Protein AF-A0A2S4Q260-F1 (afdb_monomer)

pLDDT: mean 88.61, std 17.94, range [44.12, 98.94]

Secondary structure (DSSP, 8-state):
-EESSS-SHHHHHTS-HHHHHHHHHHHHHHHHHHT-SEEEEE--S-B-HHHHHHHHHHHHHHH-TTSEEEE--BGGGGT---GGG-SSBS-HHHHHHHHGGG--EEEEE--TTS---SSSHHHHHHHHTT--GGGEEEEEESSTTS-S----HHHHHHHHHHHHHH-TT--EEEEE-STT-TTTTTTSTTHHHHHHHHHHH------HHHHHHHHHHHHHHHHHHHHHT-SSPPPPPPPPP--------

Radius of gyration: 23.93 Å; Cα contacts (8 Å, |Δi|>4): 341; chains: 1; bounding box: 74×44×76 Å

InterPro domains:
  IPR001223 Glycoside hydrolase family 18, catalytic domain [PS51910] (1-203)
  IPR001579 Glycosyl hydrolase family 18, active site [PS01095] (36-44)
  IPR017853 Glycoside hydrolase superfamily [SSF51445] (1-193)

Solvent-accessible surface area (backbone atoms only — not comparable to full-atom values): 13854 Å² total; per-residue (Å²): 114,46,63,32,86,64,68,62,53,53,63,44,51,48,51,57,73,70,52,19,50,68,59,46,49,60,53,52,50,49,42,61,76,67,65,55,67,52,45,35,47,26,54,51,40,64,33,49,58,70,31,57,50,50,51,53,53,50,49,36,73,74,64,34,87,80,40,39,30,32,34,44,48,42,36,32,33,58,64,44,98,45,71,91,43,39,53,29,65,41,60,52,65,62,45,42,77,75,44,38,93,66,42,64,36,29,47,26,28,26,25,67,82,32,38,56,56,84,48,57,63,57,61,52,45,30,46,72,68,66,52,61,50,52,30,45,19,48,20,36,42,34,31,65,89,70,39,52,63,50,71,56,70,71,52,42,42,54,35,50,46,56,42,42,73,76,41,77,60,45,44,50,76,44,62,46,48,62,71,50,7,4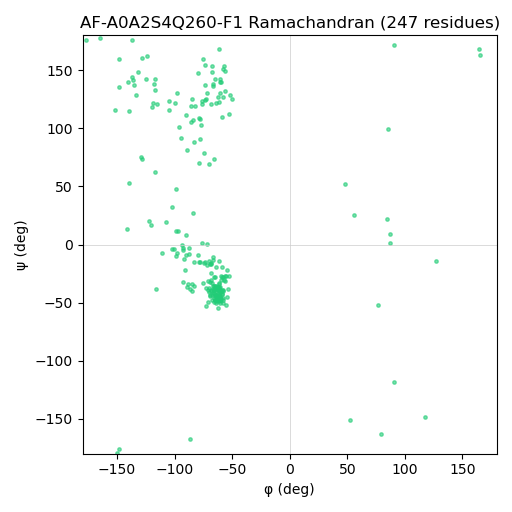1,87,35,26,72,84,38,22,67,47,32,58,54,49,52,48,49,56,71,66,50,80,69,83,66,55,64,68,57,51,55,50,49,55,53,49,53,54,49,51,55,51,49,55,56,57,67,67,58,82,69,72,77,82,79,78,76,88,80,82,82,83,73,96,74,87,84,136

Mean predicted aligned error: 9.76 Å

Nearest PDB structures (foldseek):
  4ac1-assembly1_X  TM=9.630E-01  e=2.068E-24  Trichoderma reesei
  2y8v-assembly2_D  TM=9.149E-01  e=1.384E-22  Aspergillus fumigatus Af293
  5kz6-assembly2_B  TM=7.561E-01  e=7.689E-07  Bacillus anthracis
  3ebv-assembly1_A  TM=7.560E-01  e=2.778E-06  Streptomyces coelicolor
  3x44-assembly1_A  TM=3.181E-01  e=3.378E+00  Streptomyces lavendulae

Structure (mmCIF, N/CA/C/O backbone):
data_AF-A0A2S4Q260-F1
#
_entry.id   AF-A0A2S4Q260-F1
#
loop_
_atom_site.group_PDB
_atom_site.id
_atom_site.type_symbol
_atom_site.label_atom_id
_atom_site.label_alt_id
_atom_site.label_comp_id
_atom_site.label_asym_id
_atom_site.label_entity_id
_atom_site.label_seq_id
_atom_site.pdbx_PDB_ins_code
_atom_site.Cartn_x
_atom_site.Cartn_y
_atom_site.Cartn_z
_atom_site.occupancy
_atom_site.B_iso_or_equiv
_atom_site.auth_seq_id
_atom_site.auth_comp_id
_atom_site.auth_asym_id
_atom_site.auth_atom_id
_atom_site.pdbx_PDB_model_num
ATOM 1 N N . MET A 1 1 ? -6.807 5.334 -2.098 1.00 97.62 1 MET A N 1
ATOM 2 C CA . MET A 1 1 ? -5.697 5.548 -1.156 1.00 97.62 1 MET A CA 1
ATOM 3 C C . MET A 1 1 ? -6.053 6.716 -0.256 1.00 97.62 1 MET A C 1
ATOM 5 O O . MET A 1 1 ? -6.545 7.721 -0.762 1.00 97.62 1 MET A O 1
ATOM 9 N N . LEU A 1 2 ? -5.872 6.550 1.049 1.00 98.69 2 LEU A N 1
ATOM 10 C CA . LEU A 1 2 ? -6.072 7.552 2.090 1.00 98.69 2 LEU A CA 1
ATOM 11 C C . LEU A 1 2 ? -4.722 7.811 2.769 1.00 98.69 2 LEU A C 1
ATOM 13 O O . LEU A 1 2 ? -4.057 6.851 3.145 1.00 98.69 2 LEU A O 1
ATOM 17 N N . GLY A 1 3 ? -4.358 9.081 2.954 1.00 98.50 3 GLY A N 1
ATOM 18 C CA . GLY A 1 3 ? -3.103 9.471 3.599 1.00 98.50 3 GLY A CA 1
ATOM 19 C C . GLY A 1 3 ? -1.938 9.641 2.623 1.00 98.50 3 GLY A C 1
ATOM 20 O O . GLY A 1 3 ? -1.997 10.516 1.756 1.00 98.50 3 GLY A O 1
ATOM 21 N N . GLY A 1 4 ? -0.897 8.826 2.795 1.00 98.00 4 GLY A N 1
ATOM 22 C CA . GLY A 1 4 ? 0.398 8.924 2.122 1.00 98.00 4 GLY A CA 1
ATOM 23 C C . GLY A 1 4 ? 1.316 9.990 2.718 1.00 98.00 4 GLY A C 1
ATOM 24 O O . GLY A 1 4 ? 1.083 10.495 3.818 1.00 98.00 4 GLY A O 1
ATOM 25 N N . ALA A 1 5 ? 2.346 10.372 1.961 1.00 96.69 5 ALA A N 1
ATOM 26 C CA . ALA A 1 5 ? 3.416 11.273 2.408 1.00 96.69 5 ALA A CA 1
ATOM 27 C C . ALA A 1 5 ? 2.942 12.617 3.003 1.00 96.69 5 ALA A C 1
ATOM 29 O O . ALA A 1 5 ? 3.636 13.232 3.820 1.00 96.69 5 ALA A O 1
ATOM 30 N N . ALA A 1 6 ? 1.764 13.102 2.595 1.00 98.19 6 ALA A N 1
ATOM 31 C CA . ALA A 1 6 ? 1.137 14.285 3.174 1.00 98.19 6 ALA A CA 1
ATOM 32 C C . ALA A 1 6 ? 0.474 13.942 4.521 1.00 98.19 6 ALA A C 1
ATOM 34 O O . ALA A 1 6 ? -0.705 13.591 4.593 1.00 98.19 6 ALA A O 1
ATOM 35 N N . LYS A 1 7 ? 1.256 14.091 5.594 1.00 98.12 7 LYS A N 1
ATOM 36 C CA . LYS A 1 7 ? 0.845 13.815 6.977 1.00 98.12 7 LYS A CA 1
ATOM 37 C C . LYS A 1 7 ? -0.383 14.616 7.422 1.00 98.12 7 LYS A C 1
ATOM 39 O O . LYS A 1 7 ? -0.616 15.744 6.981 1.00 98.12 7 LYS A O 1
ATOM 44 N N . GLY A 1 8 ? -1.115 14.055 8.378 1.00 98.12 8 GLY A N 1
ATOM 45 C CA . GLY A 1 8 ? -2.202 14.687 9.115 1.00 98.12 8 GLY A CA 1
ATOM 46 C C . GLY A 1 8 ? -3.502 13.891 9.101 1.00 98.12 8 GLY A C 1
ATOM 47 O O . GLY A 1 8 ? -4.383 14.187 9.900 1.00 98.12 8 GLY A O 1
ATOM 48 N N . THR A 1 9 ? -3.655 12.895 8.230 1.00 98.50 9 THR A N 1
ATOM 49 C CA . THR A 1 9 ? -4.904 12.126 8.128 1.00 98.50 9 THR A CA 1
ATOM 50 C C . THR A 1 9 ? -5.071 11.185 9.316 1.00 98.50 9 THR A C 1
ATOM 52 O O . THR A 1 9 ? -6.087 11.224 10.014 1.00 98.50 9 THR A O 1
ATOM 55 N N . PHE A 1 10 ? -4.061 10.367 9.591 1.00 98.69 10 PHE A N 1
ATOM 56 C CA . PHE A 1 10 ? -4.116 9.357 10.641 1.00 98.69 10 PHE A CA 1
ATOM 57 C C . PHE A 1 10 ? -3.976 9.983 12.021 1.00 98.69 10 PHE A C 1
ATOM 59 O O . PHE A 1 10 ? -4.697 9.588 12.929 1.00 98.69 10 PHE A O 1
ATOM 66 N N . ALA A 1 11 ? -3.203 11.065 12.151 1.00 98.31 11 ALA A N 1
ATOM 67 C CA . ALA A 1 11 ? -3.139 11.849 13.385 1.00 98.31 11 ALA A CA 1
ATOM 68 C C . ALA A 1 11 ? -4.508 12.421 13.820 1.00 98.31 11 ALA A C 1
ATOM 70 O O . ALA A 1 11 ? -4.743 12.656 15.006 1.00 98.31 11 ALA A O 1
ATOM 71 N N . ARG A 1 12 ? -5.426 12.672 12.874 1.00 98.50 12 ARG A N 1
ATOM 72 C CA . ARG A 1 12 ? -6.807 13.096 13.171 1.00 98.50 12 ARG A CA 1
ATOM 73 C C . ARG A 1 12 ? -7.724 11.918 13.488 1.00 98.50 12 ARG A C 1
ATOM 75 O O . ARG A 1 12 ? -8.582 12.044 14.357 1.00 98.50 12 ARG A O 1
ATOM 82 N N . LEU A 1 13 ? -7.522 10.782 12.824 1.00 98.62 13 LEU A N 1
ATOM 83 C CA . LEU A 1 13 ? -8.287 9.550 13.044 1.00 98.62 13 LEU A CA 1
ATOM 84 C C . LEU A 1 13 ? -7.826 8.754 14.283 1.00 98.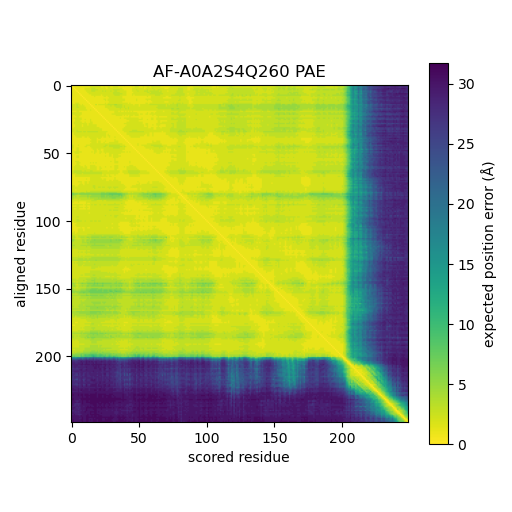62 13 LEU A C 1
ATOM 86 O O . LEU A 1 13 ? -8.505 7.819 14.703 1.00 98.62 13 LEU A O 1
ATOM 90 N N . ASP A 1 14 ? -6.711 9.125 14.907 1.00 98.56 14 ASP A N 1
ATOM 91 C CA . ASP A 1 14 ? -6.168 8.470 16.106 1.00 98.56 14 ASP A CA 1
ATOM 92 C C . ASP A 1 14 ? -6.539 9.179 17.426 1.00 98.56 14 ASP A C 1
ATOM 94 O O . ASP A 1 14 ? -5.998 8.888 18.487 1.00 98.56 14 ASP A O 1
ATOM 98 N N . GLN A 1 15 ? -7.473 10.133 17.379 1.00 97.81 15 GLN A N 1
ATOM 99 C CA . GLN A 1 15 ? -7.892 10.923 18.546 1.00 97.81 15 GLN A CA 1
ATOM 100 C C . GLN A 1 15 ? -9.013 10.233 19.352 1.00 97.81 15 GLN A C 1
ATOM 102 O O . GLN A 1 15 ? -9.310 9.048 19.166 1.00 97.81 15 GLN A O 1
ATOM 107 N N . ASP A 1 16 ? -9.644 10.964 20.274 1.00 98.12 16 ASP A N 1
ATOM 108 C CA . ASP A 1 16 ? -10.827 10.499 21.005 1.00 98.12 16 ASP A CA 1
ATOM 109 C C . ASP A 1 16 ? -12.017 10.196 20.069 1.00 98.12 16 ASP A C 1
ATOM 111 O O . ASP A 1 16 ? -12.000 10.540 18.889 1.00 98.12 16 ASP A O 1
ATOM 115 N N . GLU A 1 17 ? -13.057 9.544 20.594 1.00 97.81 17 GLU A N 1
ATOM 116 C CA . GLU A 1 17 ? -14.250 9.133 19.834 1.00 97.81 17 GLU A CA 1
ATOM 117 C C . GLU A 1 17 ? -14.924 10.297 19.086 1.00 97.81 17 GLU A C 1
ATOM 119 O O . GLU A 1 17 ? -15.271 10.168 17.914 1.00 97.81 17 GLU A O 1
ATOM 124 N N . ALA A 1 18 ? -15.096 11.450 19.742 1.00 98.25 18 ALA A N 1
ATOM 125 C CA . ALA A 1 18 ? -15.813 12.577 19.154 1.00 98.25 18 ALA A CA 1
ATOM 126 C C . ALA A 1 18 ? -15.001 13.201 18.014 1.00 98.25 18 ALA A C 1
ATOM 128 O O . ALA A 1 18 ? -15.546 13.521 16.955 1.00 98.25 18 ALA A O 1
ATOM 129 N N . SER A 1 19 ? -13.688 13.328 18.215 1.00 98.19 19 SER A N 1
ATOM 130 C CA . SER A 1 19 ? -12.756 13.764 17.179 1.00 98.19 19 SER A CA 1
ATOM 131 C C . SER A 1 19 ? -12.694 12.759 16.026 1.00 98.19 19 SER A C 1
ATOM 133 O O . SER A 1 19 ? -12.779 13.160 14.869 1.00 98.19 19 SER A O 1
ATOM 135 N N . PHE A 1 20 ? -12.620 11.457 16.316 1.00 98.75 20 PHE A N 1
ATOM 136 C CA . PHE A 1 20 ? -12.641 10.406 15.301 1.00 98.75 20 PHE A CA 1
ATOM 137 C C . PHE A 1 20 ? -13.882 10.515 14.412 1.00 98.75 20 PHE A C 1
ATOM 139 O O . PHE A 1 20 ? -13.735 10.604 13.198 1.00 98.75 20 PHE A O 1
ATOM 146 N N . GLU A 1 21 ? -15.082 10.591 14.991 1.00 98.56 21 GLU A N 1
ATOM 147 C CA . GLU A 1 21 ? -16.331 10.697 14.227 1.00 98.56 21 GLU A CA 1
ATOM 148 C C . GLU A 1 21 ? -16.400 11.976 13.382 1.00 98.56 21 GLU A C 1
ATOM 150 O O . GLU A 1 21 ? -16.858 11.938 12.237 1.00 98.56 21 GLU A O 1
ATOM 155 N N . LEU A 1 22 ? -15.875 13.098 13.892 1.00 98.56 22 LEU A N 1
ATOM 156 C CA . LEU A 1 22 ? -15.814 14.361 13.153 1.00 98.56 22 LEU A CA 1
ATOM 157 C C . LEU A 1 22 ? -15.035 14.233 11.833 1.00 98.56 22 LEU A C 1
ATOM 159 O O . LEU A 1 22 ? -15.439 14.822 10.830 1.00 98.56 22 LEU A O 1
ATOM 163 N N . TYR A 1 23 ? -13.934 13.474 11.821 1.00 98.69 23 TYR A N 1
ATOM 164 C CA . TYR A 1 23 ? -13.104 13.274 10.625 1.00 98.69 23 TYR A CA 1
ATOM 165 C C . TYR A 1 23 ? -13.491 12.032 9.816 1.00 98.69 23 TYR A C 1
ATOM 167 O O . TYR A 1 23 ? -13.375 12.034 8.590 1.00 98.69 23 TYR A O 1
ATOM 175 N N . TYR A 1 24 ? -13.972 10.979 10.475 1.00 98.88 24 TYR A N 1
ATOM 176 C CA . TYR A 1 24 ? -14.376 9.736 9.831 1.00 98.88 24 TYR A CA 1
ATOM 177 C C . TYR A 1 24 ? -15.669 9.906 9.035 1.00 98.88 24 TYR A C 1
ATOM 179 O O . TYR A 1 24 ? -15.779 9.375 7.931 1.00 98.88 24 TYR A O 1
ATOM 187 N N . LYS A 1 25 ? -16.642 10.672 9.540 1.00 98.62 25 LYS A N 1
ATOM 188 C CA . LYS A 1 25 ? -17.946 10.797 8.884 1.00 98.62 25 LYS A CA 1
ATOM 189 C C . LYS A 1 25 ? -17.859 11.382 7.462 1.00 98.62 25 LYS A C 1
ATOM 191 O O . LYS A 1 25 ? -18.412 10.761 6.554 1.00 98.62 25 LYS A O 1
ATOM 196 N N . PRO A 1 26 ? -17.119 12.479 7.203 1.00 98.62 26 PRO A N 1
ATOM 197 C CA . PRO A 1 26 ? -16.918 12.967 5.838 1.00 98.62 26 PRO A CA 1
ATOM 198 C C . PRO A 1 26 ? -16.198 11.964 4.926 1.00 98.62 26 PRO A C 1
ATOM 200 O O . PRO A 1 26 ? -16.535 11.856 3.748 1.00 98.62 26 PRO A O 1
ATOM 203 N N . LEU A 1 27 ? -15.230 11.205 5.459 1.00 98.62 27 LEU A N 1
ATOM 204 C CA . LEU A 1 27 ? -14.565 10.130 4.715 1.00 98.62 27 LEU A CA 1
ATOM 205 C C . LEU A 1 27 ? -15.568 9.036 4.331 1.00 98.62 27 LEU A C 1
ATOM 207 O O . LEU A 1 27 ? -15.612 8.616 3.178 1.00 98.62 27 LEU A O 1
ATOM 211 N N . GLN A 1 28 ? -16.390 8.596 5.283 1.00 98.62 28 GLN A N 1
ATOM 212 C CA . GLN A 1 28 ? -17.429 7.597 5.062 1.00 98.62 28 GLN A CA 1
ATOM 213 C C . GLN A 1 28 ? -18.407 8.054 3.972 1.00 98.62 28 GLN A C 1
ATOM 215 O O . GLN A 1 28 ? -18.711 7.290 3.055 1.00 98.62 28 GLN A O 1
ATOM 220 N N . ASP A 1 29 ? -18.884 9.295 4.056 1.00 98.69 29 ASP A N 1
ATOM 221 C CA . ASP A 1 29 ? -19.818 9.855 3.083 1.00 98.69 29 ASP A CA 1
ATOM 222 C C . ASP A 1 29 ? -19.175 9.942 1.691 1.00 98.69 29 ASP A C 1
ATOM 224 O O . ASP A 1 29 ? -19.811 9.568 0.709 1.00 98.69 29 ASP A O 1
ATOM 228 N N . PHE A 1 30 ? -17.893 10.313 1.599 1.00 98.62 30 PHE A N 1
ATOM 229 C CA . PHE A 1 30 ? -17.150 10.312 0.337 1.00 98.62 30 PHE A CA 1
ATOM 230 C C . PHE A 1 30 ? -17.026 8.909 -0.276 1.00 98.62 30 PHE A C 1
ATOM 232 O O . PHE A 1 30 ? -17.280 8.736 -1.469 1.00 98.62 30 PHE A O 1
ATOM 239 N N . VAL A 1 31 ? -16.673 7.898 0.525 1.00 98.62 31 VAL A N 1
ATOM 240 C CA . VAL A 1 31 ? -16.581 6.498 0.068 1.00 98.62 31 VAL A CA 1
ATOM 241 C C . VAL A 1 31 ? -17.930 6.020 -0.475 1.00 98.62 31 VAL A C 1
ATOM 243 O O . VAL A 1 31 ? -17.971 5.407 -1.542 1.00 98.62 31 VAL A O 1
ATOM 246 N N . LYS A 1 32 ? -19.034 6.349 0.213 1.00 98.25 32 LYS A N 1
ATOM 247 C CA . LYS A 1 32 ? -20.401 6.027 -0.230 1.00 98.25 32 LYS A CA 1
ATOM 248 C C . LYS A 1 32 ? -20.775 6.764 -1.510 1.00 98.25 32 LYS A C 1
ATOM 250 O O . LYS A 1 32 ? -21.253 6.143 -2.451 1.00 98.25 32 LYS A O 1
ATOM 255 N N . GLU A 1 33 ? -20.549 8.074 -1.556 1.00 98.56 33 GLU A N 1
ATOM 256 C CA . GLU A 1 33 ? -20.909 8.920 -2.697 1.00 98.56 33 GLU A CA 1
ATOM 257 C C . GLU A 1 33 ? -20.173 8.491 -3.970 1.00 98.56 33 GLU A C 1
ATOM 259 O O . GLU A 1 33 ? -20.756 8.474 -5.054 1.00 98.56 33 GLU A O 1
ATOM 264 N N . LYS A 1 34 ? -18.890 8.131 -3.850 1.00 98.50 34 LYS A N 1
ATOM 265 C CA . LYS A 1 34 ? -18.073 7.679 -4.982 1.00 98.50 34 LYS A CA 1
ATOM 266 C C . LYS A 1 34 ? -18.176 6.184 -5.257 1.00 98.50 34 LYS A C 1
ATOM 268 O O . LYS A 1 34 ? -17.597 5.743 -6.245 1.00 98.50 34 LYS A O 1
ATOM 273 N N . ASN A 1 35 ? -18.918 5.442 -4.432 1.00 97.69 35 ASN A N 1
ATOM 274 C CA . ASN A 1 35 ? -19.092 3.997 -4.536 1.00 97.69 35 ASN A CA 1
ATOM 275 C C . ASN A 1 35 ? -17.746 3.274 -4.716 1.00 97.69 35 ASN A C 1
ATOM 277 O O . ASN A 1 35 ? -17.547 2.541 -5.683 1.00 97.69 35 ASN A O 1
ATOM 281 N N . LEU A 1 36 ? -16.792 3.565 -3.827 1.00 98.62 36 LEU A N 1
ATOM 282 C CA . LEU A 1 36 ? -15.484 2.916 -3.868 1.00 98.62 36 LE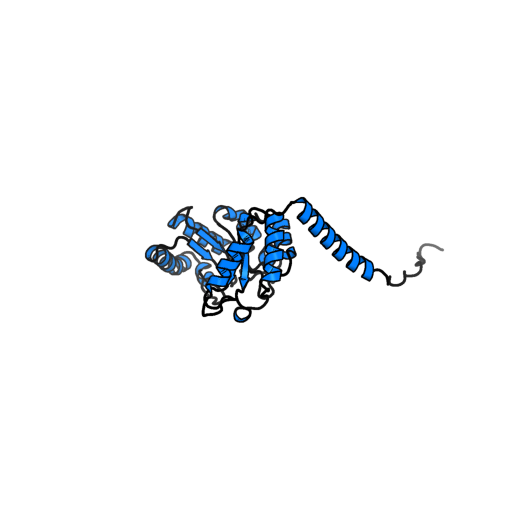U A CA 1
ATOM 283 C C . LEU A 1 36 ? -15.611 1.474 -3.370 1.00 98.62 36 LEU A C 1
ATOM 285 O O . LEU A 1 36 ? -16.241 1.236 -2.343 1.00 98.62 36 LEU A O 1
ATOM 289 N N . ASP A 1 37 ? -14.951 0.537 -4.049 1.00 98.69 37 ASP A N 1
ATOM 290 C CA . ASP A 1 37 ? -14.929 -0.879 -3.646 1.00 98.69 37 ASP A CA 1
ATOM 291 C C . ASP A 1 37 ? -14.050 -1.132 -2.409 1.00 98.69 37 ASP A C 1
ATOM 293 O O . ASP A 1 37 ? -14.110 -2.192 -1.786 1.00 98.69 37 ASP A O 1
ATOM 297 N N . GLY A 1 38 ? -13.200 -0.163 -2.062 1.00 98.75 38 GLY A N 1
ATOM 298 C CA . GLY A 1 38 ? -12.250 -0.286 -0.973 1.00 98.75 38 GLY A CA 1
ATOM 299 C C . GLY A 1 38 ? -11.428 0.964 -0.700 1.00 98.75 38 GLY A C 1
ATOM 300 O O . GLY A 1 38 ? -11.487 1.961 -1.426 1.00 98.75 38 GLY A O 1
ATOM 301 N N . LEU A 1 39 ? -10.612 0.881 0.346 1.00 98.81 39 LEU A N 1
ATOM 302 C CA . LEU A 1 39 ? -9.629 1.884 0.722 1.00 98.81 39 LEU A CA 1
ATOM 303 C C . LEU A 1 39 ? -8.280 1.241 1.034 1.00 98.81 39 LEU A C 1
ATOM 305 O O . LEU A 1 39 ? -8.165 0.354 1.875 1.00 98.81 39 LEU A O 1
ATOM 309 N N . ASP A 1 40 ? -7.255 1.781 0.387 1.00 98.94 40 ASP A N 1
ATOM 310 C CA . ASP A 1 40 ? -5.865 1.589 0.778 1.00 98.94 40 ASP A CA 1
ATOM 311 C C . ASP A 1 40 ? -5.488 2.626 1.839 1.00 98.94 40 ASP A C 1
ATOM 313 O O . ASP A 1 40 ? -5.619 3.830 1.586 1.00 98.94 40 ASP A O 1
ATOM 317 N N . LEU A 1 41 ? -5.096 2.161 3.023 1.00 98.88 41 LEU A N 1
ATOM 318 C CA . LEU A 1 41 ? -4.682 2.973 4.163 1.00 98.88 41 LEU A CA 1
ATOM 319 C C . LEU A 1 41 ? -3.153 3.103 4.133 1.00 98.88 41 LEU A C 1
ATOM 321 O O . LEU A 1 41 ? -2.429 2.257 4.661 1.00 98.88 41 LEU A O 1
ATOM 325 N N . ASP A 1 42 ? -2.672 4.156 3.478 1.00 98.88 42 ASP A N 1
ATOM 326 C CA . ASP A 1 42 ? -1.249 4.422 3.274 1.00 98.88 42 ASP A CA 1
ATOM 327 C C . ASP A 1 42 ? -0.692 5.259 4.437 1.00 98.88 42 ASP A C 1
ATOM 329 O O . ASP A 1 42 ? -0.656 6.491 4.394 1.00 98.88 42 ASP A O 1
ATOM 333 N N . VAL A 1 43 ? -0.380 4.582 5.546 1.00 98.81 43 VAL A N 1
ATOM 334 C CA . VAL A 1 43 ? -0.017 5.210 6.825 1.00 98.81 43 VAL A CA 1
ATOM 335 C C . VAL A 1 43 ? 1.465 5.606 6.852 1.00 98.81 43 VAL A C 1
ATOM 337 O O . VAL A 1 43 ? 2.307 4.852 7.339 1.00 98.81 43 VAL A O 1
ATOM 340 N N . GLU A 1 44 ? 1.787 6.817 6.393 1.00 98.50 44 GLU A N 1
ATOM 341 C CA . GLU A 1 44 ? 3.154 7.382 6.410 1.00 98.50 44 GLU A CA 1
ATOM 342 C C . GLU A 1 44 ? 3.391 8.413 7.539 1.00 98.50 44 GLU A C 1
ATOM 344 O O . GLU A 1 44 ? 4.156 9.379 7.425 1.00 98.50 44 GLU A O 1
ATOM 349 N N . GLU A 1 45 ? 2.713 8.213 8.666 1.00 98.12 45 GLU A N 1
ATOM 350 C CA . GLU A 1 45 ? 2.884 8.953 9.916 1.00 98.12 45 GLU A CA 1
ATOM 351 C C . GLU A 1 45 ? 2.591 8.048 11.118 1.00 98.12 45 GLU A C 1
ATOM 353 O O . GLU A 1 45 ? 1.909 7.037 10.976 1.00 98.12 45 GLU A O 1
ATOM 358 N N . GLU A 1 46 ? 3.080 8.408 12.308 1.00 97.62 46 GLU A N 1
ATOM 359 C CA . GLU A 1 46 ? 2.812 7.608 13.505 1.00 97.62 46 GLU A CA 1
ATOM 360 C C . GLU A 1 46 ? 1.309 7.557 13.816 1.00 97.62 46 GLU A C 1
ATOM 362 O O . GLU A 1 46 ? 0.647 8.589 13.952 1.00 97.62 46 GLU A O 1
ATOM 367 N N . MET A 1 47 ? 0.790 6.338 13.958 1.00 98.38 47 MET A N 1
ATOM 368 C CA . MET A 1 47 ? -0.577 6.039 14.367 1.00 98.38 47 MET A CA 1
ATOM 369 C C . MET A 1 47 ? -0.558 4.907 15.398 1.00 98.38 47 MET A C 1
ATOM 371 O O . MET A 1 47 ? 0.213 3.951 15.285 1.00 98.38 47 MET A O 1
ATOM 375 N N . SER A 1 48 ? -1.421 4.980 16.409 1.00 98.56 48 SER A N 1
ATOM 376 C CA . SER A 1 48 ? -1.558 3.912 17.393 1.00 98.56 48 SER A CA 1
ATOM 377 C C . SER A 1 48 ? -2.144 2.638 16.773 1.00 98.56 48 SER A C 1
ATOM 379 O O . SER A 1 48 ? -3.003 2.683 15.885 1.00 98.56 48 SER A O 1
ATOM 381 N N . LEU A 1 49 ? -1.744 1.475 17.303 1.00 98.69 49 LEU A N 1
ATOM 382 C CA . LEU A 1 49 ? -2.325 0.188 16.900 1.00 98.69 49 LEU A CA 1
ATOM 383 C C . LEU A 1 49 ? -3.844 0.158 17.152 1.00 98.69 49 LEU A C 1
ATOM 385 O O . LEU A 1 49 ? -4.611 -0.344 16.334 1.00 98.69 49 LEU A O 1
ATOM 389 N N . SER A 1 50 ? -4.298 0.739 18.265 1.00 98.56 50 SER A N 1
ATOM 390 C CA . SER A 1 50 ? -5.726 0.868 18.573 1.00 98.56 50 SER A CA 1
ATOM 391 C C . SER A 1 50 ? -6.479 1.726 17.558 1.00 98.56 50 SER A C 1
ATOM 393 O O . SER A 1 50 ? -7.608 1.392 17.204 1.00 98.56 50 SER A O 1
ATOM 395 N N . GLY A 1 51 ? -5.865 2.803 17.067 1.00 98.75 51 GLY A N 1
ATOM 396 C CA . GLY A 1 51 ? -6.468 3.705 16.095 1.00 98.75 51 GLY A CA 1
ATOM 397 C C . GLY A 1 51 ? -6.668 3.041 14.745 1.00 98.75 51 GLY A C 1
ATOM 398 O O . GLY A 1 51 ? -7.768 3.103 14.191 1.00 98.75 51 GLY A O 1
ATOM 399 N N . ILE A 1 52 ? -5.637 2.361 14.228 1.00 98.88 52 ILE A N 1
ATOM 400 C CA . ILE A 1 52 ? -5.751 1.655 12.946 1.00 98.88 52 ILE A CA 1
ATOM 401 C C . ILE A 1 52 ? -6.753 0.498 13.041 1.00 98.88 52 ILE A C 1
ATOM 403 O O . ILE A 1 52 ? -7.574 0.326 12.142 1.00 98.88 52 ILE A O 1
ATOM 407 N N . ILE A 1 53 ? -6.779 -0.230 14.165 1.00 98.88 53 ILE A N 1
ATOM 408 C CA . ILE A 1 53 ? -7.782 -1.274 14.416 1.00 98.88 53 ILE A CA 1
ATOM 409 C C . ILE A 1 53 ? -9.192 -0.678 14.435 1.00 98.88 53 ILE A C 1
ATOM 411 O O . ILE A 1 53 ? -10.078 -1.217 13.771 1.00 98.88 53 ILE A O 1
ATOM 415 N N . ARG A 1 54 ? -9.403 0.446 15.137 1.00 98.88 54 ARG A N 1
ATOM 416 C CA . ARG A 1 54 ? -10.696 1.146 15.169 1.00 98.88 54 ARG A CA 1
ATOM 417 C C . ARG A 1 54 ? -11.136 1.547 13.764 1.00 98.88 54 ARG A C 1
ATOM 419 O O . ARG A 1 54 ? -12.283 1.299 13.406 1.00 98.88 54 ARG A O 1
ATOM 426 N N . LEU A 1 55 ? -10.240 2.115 12.956 1.00 98.88 55 LEU A N 1
ATOM 427 C CA . LEU A 1 55 ? -10.544 2.520 11.583 1.00 98.88 55 LEU A CA 1
ATOM 428 C C . LEU A 1 55 ? -10.934 1.322 10.700 1.00 98.88 55 LEU A C 1
ATOM 430 O O . LEU A 1 55 ? -11.959 1.377 10.021 1.00 98.88 55 LEU A O 1
ATOM 434 N N . ILE A 1 56 ? -10.165 0.229 10.744 1.00 98.94 56 ILE A N 1
ATOM 435 C CA . ILE A 1 56 ? -10.447 -1.005 9.990 1.00 98.94 56 ILE A CA 1
ATOM 436 C C . ILE A 1 56 ? -11.795 -1.599 10.407 1.00 98.94 56 ILE A C 1
ATOM 438 O O . ILE A 1 56 ? -12.630 -1.915 9.557 1.00 98.94 56 ILE A O 1
ATOM 442 N N . ASP A 1 57 ? -12.029 -1.724 11.715 1.00 98.81 57 ASP A N 1
ATOM 443 C CA . ASP A 1 57 ? -13.277 -2.262 12.252 1.00 98.81 57 ASP A CA 1
ATOM 444 C C . ASP A 1 57 ? -14.471 -1.396 11.851 1.00 98.81 57 ASP A C 1
ATOM 446 O O . ASP A 1 57 ? -15.525 -1.928 11.492 1.00 98.81 57 ASP A O 1
ATOM 450 N N . ARG A 1 58 ? -14.300 -0.069 11.851 1.00 98.69 58 ARG A N 1
ATOM 451 C CA . ARG A 1 58 ? -15.367 0.859 11.492 1.00 98.69 58 ARG A CA 1
ATOM 452 C C . ARG A 1 58 ? -15.722 0.786 10.010 1.00 98.69 58 ARG A C 1
ATOM 454 O O . ARG A 1 58 ? -16.903 0.673 9.686 1.00 98.69 58 ARG A O 1
ATOM 461 N N . LEU A 1 59 ? -14.714 0.743 9.135 1.00 98.88 59 LEU A N 1
ATOM 462 C CA . LEU A 1 59 ? -14.888 0.542 7.694 1.00 98.88 59 LEU A CA 1
ATOM 463 C C . LEU A 1 59 ? -15.617 -0.774 7.389 1.00 98.88 59 LEU A C 1
ATOM 465 O O . LEU A 1 59 ? -16.634 -0.754 6.700 1.00 98.88 59 LEU A O 1
ATOM 469 N N . LYS A 1 60 ? -15.178 -1.907 7.951 1.00 98.69 60 LYS A N 1
ATOM 470 C CA . LYS A 1 60 ? -15.867 -3.194 7.739 1.00 98.69 60 LYS A CA 1
ATOM 471 C C . LYS A 1 60 ? -17.307 -3.178 8.242 1.00 98.69 60 LYS A C 1
ATOM 473 O O . LYS A 1 60 ? -18.203 -3.655 7.554 1.00 98.69 60 LYS A O 1
ATOM 478 N N . ALA A 1 61 ? -17.552 -2.575 9.403 1.00 98.62 61 ALA A N 1
ATOM 479 C CA . ALA A 1 61 ? -18.902 -2.471 9.944 1.00 98.62 61 ALA A CA 1
ATOM 480 C C . ALA A 1 61 ? -19.836 -1.596 9.084 1.00 98.62 61 ALA A C 1
ATOM 482 O O . ALA A 1 61 ? -21.044 -1.803 9.113 1.00 98.62 61 ALA A O 1
ATOM 483 N N . ASP A 1 62 ? -19.311 -0.613 8.347 1.00 98.56 62 ASP A N 1
ATOM 484 C CA . ASP A 1 62 ? -20.115 0.282 7.504 1.00 98.56 62 ASP A CA 1
ATOM 485 C C . ASP A 1 62 ? -20.332 -0.201 6.079 1.00 98.56 62 ASP A C 1
ATOM 487 O O . ASP A 1 62 ? -21.386 0.063 5.499 1.00 98.56 62 ASP A O 1
ATOM 491 N N . PHE A 1 63 ? -19.313 -0.830 5.505 1.00 98.69 63 PHE A N 1
ATOM 492 C CA . PHE A 1 63 ? -19.265 -1.165 4.085 1.00 98.69 63 PHE A CA 1
ATOM 493 C C . PHE A 1 63 ? -19.371 -2.673 3.827 1.00 98.69 63 PHE A C 1
ATOM 495 O O . PHE A 1 63 ? -19.542 -3.085 2.683 1.00 98.69 63 PHE A O 1
ATOM 502 N N . GLY A 1 64 ? -19.338 -3.488 4.884 1.00 98.31 64 GLY A N 1
ATOM 503 C CA . GLY A 1 64 ? -19.438 -4.941 4.817 1.00 98.31 64 GLY A CA 1
ATOM 504 C C . GLY A 1 64 ? -18.085 -5.640 4.681 1.00 98.31 64 GLY A C 1
ATOM 505 O O . GLY A 1 64 ? -17.038 -5.019 4.483 1.00 98.31 64 GLY A O 1
ATOM 506 N N . GLU A 1 65 ? -18.114 -6.968 4.791 1.00 97.62 65 GLU A N 1
ATOM 507 C CA . GLU A 1 65 ? -16.907 -7.803 4.748 1.00 97.62 65 GLU A CA 1
ATOM 508 C C . GLU A 1 65 ? -16.235 -7.822 3.367 1.00 97.62 65 GLU A C 1
ATOM 510 O O . GLU A 1 65 ? -15.017 -7.976 3.295 1.00 97.62 65 GLU A O 1
ATOM 515 N N . ASP A 1 66 ? -16.988 -7.567 2.293 1.00 98.06 66 ASP A N 1
ATOM 516 C CA . ASP A 1 66 ? -16.466 -7.520 0.920 1.00 98.06 66 ASP A CA 1
ATOM 517 C C . ASP A 1 66 ? -15.723 -6.212 0.594 1.00 98.06 66 ASP A C 1
ATOM 519 O O . ASP A 1 66 ? -14.981 -6.156 -0.386 1.00 98.06 66 ASP A O 1
ATOM 523 N N . PHE A 1 67 ? -15.875 -5.163 1.415 1.00 98.75 67 PHE A N 1
ATOM 524 C CA . PHE A 1 67 ? -15.167 -3.898 1.213 1.00 98.75 67 PHE A CA 1
ATOM 525 C C . PHE A 1 67 ? -13.658 -4.105 1.356 1.00 98.75 67 PHE A C 1
ATOM 527 O O . PHE A 1 67 ? -13.178 -4.555 2.405 1.00 98.75 67 PHE A O 1
ATOM 534 N N . LEU A 1 68 ? -12.896 -3.782 0.313 1.00 98.81 68 LEU A N 1
ATOM 535 C CA . LEU A 1 68 ? -11.462 -4.044 0.289 1.00 98.81 68 LEU A CA 1
ATOM 536 C C . LEU A 1 68 ? -10.736 -3.063 1.209 1.00 98.81 68 LEU A C 1
ATOM 538 O O . LEU A 1 68 ? -10.837 -1.848 1.062 1.00 98.81 68 LEU A O 1
ATOM 542 N N . ILE A 1 69 ? -9.973 -3.599 2.156 1.00 98.94 69 ILE A N 1
ATOM 543 C CA . ILE A 1 69 ? -9.066 -2.811 2.988 1.00 98.94 69 ILE A CA 1
ATOM 544 C C . ILE A 1 69 ? -7.663 -3.318 2.726 1.00 98.94 69 ILE A C 1
ATOM 546 O O . ILE A 1 69 ? -7.382 -4.501 2.924 1.00 98.94 69 ILE A O 1
ATOM 550 N N . THR A 1 70 ? -6.796 -2.420 2.287 1.00 98.94 70 THR A N 1
ATOM 551 C CA . THR A 1 70 ? -5.372 -2.688 2.098 1.00 98.94 70 THR A CA 1
ATOM 552 C C . THR A 1 70 ? -4.567 -1.678 2.896 1.00 98.94 70 THR A C 1
ATOM 554 O O . THR A 1 70 ? -5.094 -0.651 3.328 1.00 98.94 70 THR A O 1
ATOM 557 N N . LEU A 1 71 ? -3.302 -1.989 3.135 1.00 98.94 71 LEU A N 1
ATOM 558 C CA . LEU A 1 71 ? -2.342 -1.045 3.695 1.00 98.94 71 LEU A CA 1
ATOM 559 C C . LEU A 1 71 ? -1.103 -1.020 2.806 1.00 98.94 71 LEU A C 1
ATOM 561 O O . LEU A 1 71 ? -0.859 -1.986 2.084 1.00 98.94 71 LEU A O 1
ATOM 565 N N . ALA A 1 72 ? -0.296 0.033 2.897 1.00 98.88 72 ALA A N 1
ATOM 566 C CA . ALA A 1 72 ? 0.924 0.185 2.105 1.00 98.88 72 ALA A CA 1
ATOM 567 C C . ALA A 1 72 ? 2.191 0.236 2.986 1.00 98.88 72 ALA A C 1
ATOM 569 O O . ALA A 1 72 ? 2.882 1.255 3.007 1.00 98.88 72 ALA A O 1
ATOM 570 N N . PRO A 1 73 ? 2.515 -0.836 3.744 1.00 98.75 73 PRO A N 1
ATOM 571 C CA . PRO A 1 73 ? 3.718 -0.861 4.568 1.00 98.75 73 PRO A CA 1
ATOM 572 C C . PRO A 1 73 ? 4.966 -0.705 3.707 1.00 98.75 73 PRO A C 1
ATOM 574 O O . PRO A 1 73 ? 5.090 -1.319 2.646 1.00 98.75 73 PRO A O 1
ATOM 577 N N . VAL A 1 74 ? 5.951 0.020 4.217 1.00 98.69 74 VAL A N 1
ATOM 578 C CA . VAL A 1 74 ? 7.315 -0.094 3.706 1.00 98.69 74 VAL A CA 1
ATOM 579 C C . VAL A 1 74 ? 7.869 -1.500 3.989 1.00 98.69 74 VAL A C 1
ATOM 581 O O . VAL A 1 74 ? 7.553 -2.069 5.033 1.00 98.69 74 VAL A O 1
ATOM 584 N N . ALA A 1 75 ? 8.651 -2.108 3.084 1.00 98.50 75 ALA A N 1
ATOM 585 C CA . ALA A 1 75 ? 8.975 -3.542 3.197 1.00 98.50 75 ALA A CA 1
ATOM 586 C C . ALA A 1 75 ? 9.720 -3.900 4.491 1.00 98.50 75 ALA A C 1
ATOM 588 O O . ALA A 1 75 ? 9.426 -4.916 5.117 1.00 98.50 75 ALA A O 1
ATOM 589 N N . THR A 1 76 ? 10.612 -3.026 4.953 1.00 98.44 76 THR A N 1
ATOM 590 C CA . THR A 1 76 ? 11.299 -3.166 6.242 1.00 98.44 76 THR A CA 1
ATOM 591 C C . THR A 1 76 ? 10.354 -3.242 7.443 1.00 98.44 76 THR A C 1
ATOM 593 O O . THR A 1 76 ? 10.708 -3.898 8.418 1.00 98.44 76 THR A O 1
ATOM 596 N N . ALA A 1 77 ? 9.152 -2.655 7.381 1.00 98.56 77 ALA A N 1
ATOM 597 C CA . ALA A 1 77 ? 8.160 -2.729 8.460 1.00 98.56 77 ALA A CA 1
ATOM 598 C C . ALA A 1 77 ? 7.546 -4.131 8.616 1.00 98.56 77 ALA A C 1
ATOM 600 O O . ALA A 1 77 ? 6.896 -4.411 9.621 1.00 98.56 77 ALA A O 1
ATOM 601 N N . LEU A 1 78 ? 7.741 -5.004 7.621 1.00 98.56 78 LEU A N 1
ATOM 602 C CA . LEU A 1 78 ? 7.329 -6.409 7.648 1.00 98.56 78 LEU A CA 1
ATOM 603 C C . LEU A 1 78 ? 8.495 -7.364 7.965 1.00 98.56 78 LEU A C 1
ATOM 605 O O . LEU A 1 78 ? 8.277 -8.569 8.052 1.00 98.56 78 LEU A O 1
ATOM 609 N N . ILE A 1 79 ? 9.721 -6.844 8.098 1.00 98.12 79 ILE A N 1
ATOM 610 C CA . ILE A 1 79 ? 10.952 -7.631 8.293 1.00 98.12 79 ILE A CA 1
ATOM 611 C C . ILE A 1 79 ? 11.590 -7.339 9.656 1.00 98.12 79 ILE A C 1
ATOM 613 O O . ILE A 1 79 ? 12.125 -8.233 10.299 1.00 98.12 79 ILE A O 1
ATOM 617 N N . PHE A 1 80 ? 11.572 -6.089 10.113 1.00 96.19 80 PHE A N 1
ATOM 618 C CA . PHE A 1 80 ? 12.277 -5.683 11.325 1.00 96.19 80 PHE A CA 1
ATOM 619 C C . PHE A 1 80 ? 11.307 -5.171 12.388 1.00 96.19 80 PHE A C 1
ATOM 621 O O . PHE A 1 80 ? 10.433 -4.360 12.095 1.00 96.19 80 PHE A O 1
ATOM 628 N N . ASP A 1 81 ? 11.541 -5.558 13.643 1.00 90.50 81 ASP A N 1
ATOM 629 C CA . ASP A 1 81 ? 10.835 -5.031 14.825 1.00 90.50 81 ASP A CA 1
ATOM 630 C C . ASP A 1 81 ? 11.451 -3.706 15.335 1.00 90.50 81 ASP A C 1
ATOM 632 O O . ASP A 1 81 ? 11.427 -3.375 16.518 1.00 90.50 81 ASP A O 1
ATOM 636 N N . ASP A 1 82 ? 12.077 -2.938 14.437 1.00 93.81 82 ASP A N 1
ATOM 637 C CA . ASP A 1 82 ? 12.670 -1.639 14.753 1.00 93.81 82 ASP A CA 1
ATOM 638 C C . ASP A 1 82 ? 11.717 -0.517 14.314 1.00 93.81 82 ASP A C 1
ATOM 640 O O . ASP A 1 82 ? 11.427 -0.401 13.119 1.00 93.81 82 ASP A O 1
ATOM 644 N N . PRO A 1 83 ? 11.267 0.369 15.221 1.00 91.50 83 PRO A N 1
ATOM 645 C CA . PRO A 1 83 ? 10.413 1.499 14.861 1.00 91.50 83 PRO A CA 1
ATOM 646 C C . PRO A 1 83 ? 10.997 2.401 13.765 1.00 91.50 83 PRO A C 1
ATOM 648 O O . PRO A 1 83 ? 10.250 3.014 13.012 1.00 91.50 83 PRO A O 1
ATOM 651 N N . ARG A 1 84 ? 12.328 2.472 13.626 1.00 94.94 84 ARG A N 1
ATOM 652 C CA . ARG A 1 84 ? 13.005 3.266 12.583 1.00 94.94 84 ARG A CA 1
ATOM 653 C C . ARG A 1 84 ? 12.858 2.666 11.186 1.00 94.94 84 ARG A C 1
ATOM 655 O O . ARG A 1 84 ? 13.101 3.359 10.205 1.00 94.94 84 ARG A O 1
ATOM 662 N N . CYS A 1 85 ? 12.485 1.392 11.103 1.00 96.94 85 CYS A N 1
ATOM 663 C CA . CYS A 1 85 ? 12.240 0.645 9.875 1.00 96.94 85 CYS A CA 1
ATOM 664 C C . CYS A 1 85 ? 10.778 0.731 9.406 1.00 96.94 85 CYS A C 1
ATOM 666 O O . CYS A 1 85 ? 10.394 0.018 8.478 1.00 96.94 85 CYS A O 1
ATOM 668 N N . ASN A 1 86 ? 9.964 1.581 10.036 1.00 98.06 86 ASN A N 1
ATOM 669 C CA . ASN A 1 86 ? 8.531 1.688 9.812 1.00 98.06 86 ASN A CA 1
ATOM 670 C C . ASN A 1 86 ? 8.084 3.159 9.830 1.00 98.06 86 ASN A C 1
ATOM 672 O O . ASN A 1 86 ? 8.529 3.944 10.662 1.00 98.06 86 ASN A O 1
ATOM 676 N N . LEU A 1 87 ? 7.177 3.533 8.925 1.00 98.12 87 LEU A N 1
ATOM 677 C CA . LEU A 1 87 ? 6.605 4.884 8.875 1.00 98.12 87 LEU A CA 1
ATOM 678 C C . LEU A 1 87 ? 5.325 5.029 9.710 1.00 98.12 87 LEU A C 1
ATOM 680 O O . LEU A 1 87 ? 4.970 6.144 10.084 1.00 98.12 87 LEU A O 1
ATOM 684 N N . SER A 1 88 ? 4.634 3.921 9.991 1.00 98.50 88 SER A N 1
ATOM 685 C CA . SER A 1 88 ? 3.250 3.917 10.480 1.00 98.50 88 SER A CA 1
ATOM 686 C C . SER A 1 88 ? 3.114 3.952 12.007 1.00 98.50 88 SER A C 1
ATOM 688 O O . SER A 1 88 ? 2.010 4.076 12.534 1.00 98.50 88 SER A O 1
ATOM 690 N N . GLY A 1 89 ? 4.215 3.804 12.746 1.00 98.00 89 GLY A N 1
ATOM 691 C CA . GLY A 1 89 ? 4.236 3.735 14.213 1.00 98.00 89 GLY A CA 1
ATOM 692 C C . GLY A 1 89 ? 3.786 2.385 14.788 1.00 98.00 89 GLY A C 1
ATOM 693 O O . GLY A 1 89 ? 4.516 1.783 15.572 1.00 98.00 89 GLY A O 1
ATOM 694 N N . PHE A 1 90 ? 2.616 1.870 14.399 1.00 98.31 90 PHE A N 1
ATOM 695 C CA . PHE A 1 90 ? 2.132 0.562 14.862 1.00 98.31 90 PHE A CA 1
ATOM 696 C C . PHE A 1 90 ? 2.881 -0.619 14.218 1.00 98.31 90 PHE A C 1
ATOM 698 O O . PHE A 1 90 ? 3.366 -0.529 13.091 1.00 98.31 90 PHE A O 1
ATOM 705 N N . SER A 1 91 ? 2.915 -1.763 14.911 1.00 98.06 91 SER A N 1
ATOM 706 C CA . SER A 1 91 ? 3.463 -3.019 14.376 1.00 98.06 91 SER A CA 1
ATOM 707 C C . SER A 1 91 ? 2.494 -3.672 13.385 1.00 98.06 91 SER A C 1
ATOM 709 O O . SER A 1 91 ? 1.347 -3.975 13.731 1.00 98.06 91 SER A O 1
ATOM 711 N N . TYR A 1 92 ? 2.963 -3.917 12.158 1.00 98.62 92 TYR A N 1
ATOM 712 C CA . TYR A 1 92 ? 2.203 -4.643 11.137 1.00 98.62 92 TYR A CA 1
ATOM 713 C C . TYR A 1 92 ? 2.022 -6.123 11.483 1.00 98.62 92 TYR A C 1
ATOM 715 O O . TYR A 1 92 ? 0.976 -6.684 11.165 1.00 98.62 92 TYR A O 1
ATOM 723 N N . GLU A 1 93 ? 2.976 -6.730 12.193 1.00 97.50 93 GLU A N 1
ATOM 724 C CA . GLU A 1 93 ? 2.859 -8.113 12.663 1.00 97.50 93 GLU A CA 1
ATOM 725 C C . GLU A 1 93 ? 1.715 -8.237 13.677 1.00 97.50 93 GLU A C 1
ATOM 727 O O . GLU A 1 93 ? 0.820 -9.070 13.523 1.00 97.50 93 GLU A O 1
ATOM 732 N N . ALA A 1 94 ? 1.669 -7.334 14.664 1.00 97.88 94 ALA A N 1
ATOM 733 C CA . ALA A 1 94 ? 0.567 -7.283 15.621 1.00 97.88 94 ALA A CA 1
ATOM 734 C C . ALA A 1 94 ? -0.778 -7.017 14.923 1.00 97.88 94 ALA A C 1
ATOM 736 O O . ALA A 1 94 ? -1.793 -7.631 15.265 1.00 97.88 94 ALA A O 1
ATOM 737 N N . LEU A 1 95 ? -0.796 -6.133 13.920 1.00 98.56 95 LEU A N 1
ATOM 738 C CA . LEU A 1 95 ? -1.997 -5.855 13.139 1.00 98.56 95 LEU A CA 1
ATOM 739 C C . LEU A 1 95 ? -2.476 -7.086 12.352 1.00 98.56 95 LEU A C 1
ATOM 741 O O . LEU A 1 95 ? -3.677 -7.364 12.358 1.00 98.56 95 LEU A O 1
ATOM 745 N N . GLU A 1 96 ? -1.574 -7.836 11.714 1.00 98.38 96 GLU A N 1
ATOM 746 C CA . GLU A 1 96 ? -1.918 -9.060 10.978 1.00 98.38 96 GLU A CA 1
ATOM 747 C C . GLU A 1 96 ? -2.498 -10.124 11.915 1.00 98.38 96 GLU A C 1
ATOM 749 O O . GLU A 1 96 ? -3.544 -10.703 11.620 1.00 98.38 96 GLU A O 1
ATOM 754 N N . VAL A 1 97 ? -1.904 -10.317 13.097 1.00 98.06 97 VAL A N 1
ATOM 755 C CA . VAL A 1 97 ? -2.432 -11.245 14.111 1.00 98.06 97 VAL A CA 1
ATOM 756 C C . VAL A 1 97 ? -3.842 -10.848 14.560 1.00 98.06 97 VAL A C 1
ATOM 758 O O . VAL A 1 97 ? -4.714 -11.702 14.720 1.00 98.06 97 VAL A O 1
ATOM 761 N N . MET A 1 98 ? -4.096 -9.553 14.769 1.00 98.38 98 MET A N 1
ATOM 762 C CA . MET A 1 98 ? -5.363 -9.082 15.337 1.00 98.38 98 MET A CA 1
ATOM 763 C C . MET A 1 98 ? -6.480 -8.896 14.305 1.00 98.38 98 MET A C 1
ATOM 765 O O . MET A 1 98 ? -7.657 -9.035 14.655 1.00 98.38 98 MET A O 1
ATOM 769 N N . ARG A 1 99 ? -6.146 -8.490 13.076 1.00 98.56 99 ARG A N 1
ATOM 770 C CA . ARG A 1 99 ? -7.098 -8.047 12.040 1.00 98.56 99 ARG A CA 1
ATOM 771 C C . ARG A 1 99 ? -6.737 -8.507 10.630 1.00 98.56 99 ARG A C 1
ATOM 773 O O . ARG A 1 99 ? -7.366 -8.050 9.677 1.00 98.56 99 ARG A O 1
ATOM 780 N N . GLY A 1 100 ? -5.807 -9.444 10.472 1.00 98.25 100 GLY A N 1
ATOM 781 C CA . GLY A 1 100 ? -5.397 -9.942 9.161 1.00 98.25 100 GLY A CA 1
ATOM 782 C C . GLY A 1 100 ? -6.546 -10.503 8.326 1.00 98.25 100 GLY A C 1
ATOM 783 O O . GLY A 1 100 ? -6.566 -10.323 7.113 1.00 98.25 100 GLY A O 1
ATOM 784 N N . ASN A 1 101 ? -7.573 -11.080 8.952 1.00 98.25 101 ASN A N 1
ATOM 785 C CA . ASN A 1 101 ? -8.776 -11.546 8.254 1.00 98.25 101 ASN A CA 1
ATOM 786 C C . ASN A 1 101 ? -9.659 -10.420 7.677 1.00 98.25 101 ASN A C 1
ATOM 788 O O . ASN A 1 101 ? -10.508 -10.697 6.836 1.00 98.25 101 ASN A O 1
ATOM 792 N N . LYS A 1 102 ? -9.475 -9.169 8.114 1.00 98.75 102 LYS A N 1
ATOM 793 C CA . LYS A 1 102 ? -10.174 -7.982 7.593 1.00 98.75 102 LYS A CA 1
ATOM 794 C C . LYS A 1 102 ? -9.347 -7.209 6.565 1.00 98.75 102 LYS A C 1
ATOM 796 O O . LYS A 1 102 ? -9.870 -6.277 5.956 1.00 98.75 102 LYS A O 1
ATOM 801 N N . ILE A 1 103 ? -8.084 -7.583 6.372 1.00 98.88 103 ILE A N 1
ATOM 802 C CA . ILE A 1 103 ? -7.149 -6.943 5.445 1.00 98.88 103 ILE A CA 1
ATOM 803 C C . ILE A 1 103 ? -7.003 -7.845 4.224 1.00 98.88 103 ILE A C 1
ATOM 805 O O . ILE A 1 103 ? -6.631 -9.010 4.348 1.00 98.88 103 ILE A O 1
ATOM 809 N N . ALA A 1 104 ? -7.286 -7.303 3.043 1.00 98.75 104 ALA A N 1
ATOM 810 C CA . ALA A 1 104 ? -7.235 -8.049 1.795 1.00 98.75 104 ALA A CA 1
ATOM 811 C C . ALA A 1 104 ? -5.785 -8.376 1.401 1.00 98.75 104 ALA A C 1
ATOM 813 O O . ALA A 1 104 ? -5.470 -9.533 1.137 1.00 98.75 104 ALA A O 1
ATOM 814 N N . TRP A 1 105 ? -4.901 -7.374 1.410 1.00 98.88 105 TRP A N 1
ATOM 815 C CA . TRP A 1 105 ? -3.460 -7.517 1.176 1.00 98.88 105 TRP A CA 1
ATOM 816 C C . TRP A 1 105 ? -2.697 -6.254 1.617 1.00 98.88 105 TRP A C 1
ATOM 818 O O . TRP A 1 105 ? -3.290 -5.257 2.037 1.00 98.88 105 TRP A O 1
ATOM 828 N N . TYR A 1 106 ? -1.375 -6.307 1.489 1.00 98.88 106 TYR A N 1
ATOM 829 C CA . TYR A 1 106 ? -0.411 -5.252 1.758 1.00 98.88 106 TYR A CA 1
ATOM 830 C C . TYR A 1 106 ? 0.284 -4.838 0.455 1.00 98.88 106 TYR A C 1
ATOM 832 O O . TYR A 1 106 ? 0.911 -5.667 -0.203 1.00 98.88 106 TYR A O 1
ATOM 840 N N . ASN A 1 107 ? 0.167 -3.567 0.072 1.00 98.88 107 ASN A N 1
ATOM 841 C CA . ASN A 1 107 ? 0.895 -2.934 -1.029 1.00 98.88 107 ASN A CA 1
ATOM 842 C C . ASN A 1 107 ? 2.324 -2.596 -0.570 1.00 98.88 107 ASN A C 1
ATOM 844 O O . ASN A 1 107 ? 2.661 -1.437 -0.338 1.00 98.88 107 ASN A O 1
ATOM 848 N N . THR A 1 108 ? 3.143 -3.626 -0.374 1.00 98.81 108 THR A N 1
ATOM 849 C CA . THR A 1 108 ? 4.442 -3.529 0.294 1.00 98.81 108 THR A CA 1
ATOM 850 C C . THR A 1 108 ? 5.459 -2.747 -0.539 1.00 98.81 108 THR A C 1
ATOM 852 O O . THR A 1 108 ? 5.789 -3.146 -1.653 1.00 98.81 108 THR A O 1
ATOM 855 N N . GLN A 1 109 ? 5.992 -1.649 -0.007 1.00 98.69 109 GLN A N 1
ATOM 856 C CA . GLN A 1 109 ? 6.872 -0.738 -0.741 1.00 98.69 109 GLN A CA 1
ATOM 857 C C . GLN A 1 109 ? 8.336 -1.222 -0.717 1.00 98.69 109 GLN A C 1
ATOM 859 O O . GLN A 1 109 ? 9.017 -1.105 0.304 1.00 98.69 109 GLN A O 1
ATOM 864 N N . PHE A 1 110 ? 8.845 -1.730 -1.845 1.00 98.56 110 PHE A N 1
ATOM 865 C CA . PHE A 1 110 ? 10.242 -2.176 -2.011 1.00 98.56 110 PHE A CA 1
ATOM 866 C C . PHE A 1 110 ? 11.107 -1.107 -2.694 1.00 98.56 110 PHE A C 1
ATOM 868 O O . PHE A 1 110 ? 11.787 -1.367 -3.687 1.00 98.56 110 PHE A O 1
ATOM 875 N N . TYR A 1 111 ? 11.017 0.132 -2.218 1.00 98.19 111 TYR A N 1
ATOM 876 C CA . TYR A 1 111 ? 11.708 1.277 -2.806 1.00 98.19 111 TYR A CA 1
ATOM 877 C C . TYR A 1 111 ? 12.036 2.335 -1.744 1.00 98.19 111 TYR A C 1
ATOM 879 O O . TYR A 1 111 ? 11.776 2.156 -0.556 1.00 98.19 111 TYR A O 1
ATOM 887 N N . CYS A 1 112 ? 12.663 3.441 -2.160 1.00 96.38 112 CYS A N 1
ATOM 888 C CA . CYS A 1 112 ? 13.049 4.560 -1.289 1.00 96.38 112 CYS A CA 1
ATOM 889 C C . CYS A 1 112 ? 13.934 4.179 -0.084 1.00 96.38 112 CYS A C 1
ATOM 891 O O . CYS A 1 112 ? 13.983 4.913 0.898 1.00 96.38 112 CYS A O 1
ATOM 893 N N . GLY A 1 113 ? 14.684 3.076 -0.185 1.00 96.25 113 GLY A N 1
ATOM 894 C CA . GLY A 1 113 ? 15.570 2.589 0.879 1.00 96.25 113 GLY A CA 1
ATOM 895 C C . GLY A 1 113 ? 14.887 1.677 1.899 1.00 96.25 113 GLY A C 1
ATOM 896 O O . GLY A 1 113 ? 15.551 1.203 2.814 1.00 96.25 113 GLY A O 1
ATOM 897 N N . TRP A 1 114 ? 13.596 1.390 1.721 1.00 97.50 114 TRP A N 1
ATOM 898 C CA . TRP A 1 114 ? 12.832 0.523 2.615 1.00 97.50 114 TRP A CA 1
ATOM 899 C C . TRP A 1 114 ? 12.664 -0.912 2.122 1.00 97.50 114 TRP A C 1
ATOM 901 O O . TRP A 1 114 ? 11.857 -1.669 2.654 1.00 97.50 114 TRP A O 1
ATOM 911 N N . GLY A 1 115 ? 13.403 -1.278 1.087 1.00 96.44 115 GLY A N 1
ATOM 912 C CA . GLY A 1 115 ? 13.392 -2.597 0.486 1.00 96.44 115 GLY A CA 1
ATOM 913 C C . GLY A 1 115 ? 14.062 -2.552 -0.877 1.00 96.44 115 GLY A C 1
ATOM 914 O O . GLY A 1 115 ? 14.241 -1.481 -1.463 1.00 96.44 115 GLY A O 1
ATOM 915 N N . ASP A 1 116 ? 14.429 -3.727 -1.357 1.00 95.31 116 ASP A N 1
ATOM 916 C CA . ASP A 1 116 ? 15.044 -3.950 -2.650 1.00 95.31 116 ASP A CA 1
ATOM 917 C C . ASP A 1 116 ? 14.378 -5.148 -3.333 1.00 95.31 116 ASP A C 1
ATOM 919 O O . ASP A 1 116 ? 14.099 -6.173 -2.711 1.00 95.31 116 ASP A O 1
ATOM 923 N N . MET A 1 117 ? 14.117 -4.992 -4.628 1.00 96.12 117 MET A N 1
ATOM 924 C CA . MET A 1 117 ? 13.568 -6.035 -5.494 1.00 96.12 117 MET A CA 1
ATOM 925 C C . MET A 1 117 ? 14.498 -6.318 -6.687 1.00 96.12 117 MET A C 1
ATOM 927 O O . MET A 1 117 ? 14.064 -6.840 -7.711 1.00 96.12 117 MET A O 1
ATOM 931 N N . SER A 1 118 ? 15.785 -5.951 -6.584 1.00 95.75 118 SER A N 1
ATOM 932 C CA . SER A 1 118 ? 16.833 -6.368 -7.530 1.00 95.75 118 SER A CA 1
ATOM 933 C C . SER A 1 118 ? 17.149 -7.868 -7.441 1.00 95.75 118 SER A C 1
ATOM 935 O O . SER A 1 118 ? 17.739 -8.446 -8.348 1.00 95.75 118 SER A O 1
ATOM 937 N N . ASN A 1 119 ? 16.728 -8.495 -6.343 1.00 96.19 119 ASN A N 1
ATOM 938 C CA . ASN A 1 119 ? 16.782 -9.919 -6.042 1.00 96.19 119 ASN A CA 1
ATOM 939 C C . ASN A 1 119 ? 15.566 -10.279 -5.164 1.00 96.19 119 ASN A C 1
ATOM 941 O O . ASN A 1 119 ? 14.712 -9.434 -4.894 1.00 96.19 119 ASN A O 1
ATOM 945 N N . THR A 1 120 ? 15.467 -11.527 -4.706 1.00 96.75 120 THR A N 1
ATOM 946 C CA . THR A 1 120 ? 14.299 -12.000 -3.950 1.00 96.75 120 THR A CA 1
ATOM 947 C C . THR A 1 120 ? 14.412 -11.884 -2.429 1.00 96.75 120 THR A C 1
ATOM 949 O O . THR A 1 120 ? 13.439 -12.172 -1.731 1.00 96.75 120 THR A O 1
ATOM 952 N N . ASN A 1 121 ? 15.563 -11.466 -1.895 1.00 97.81 121 ASN A N 1
ATOM 953 C CA . ASN A 1 121 ? 15.908 -11.651 -0.484 1.00 97.81 121 ASN A CA 1
ATOM 954 C C . ASN A 1 121 ? 14.926 -10.968 0.472 1.00 97.81 121 ASN A C 1
ATOM 956 O O . ASN A 1 121 ? 14.498 -11.587 1.442 1.00 97.81 121 ASN A O 1
ATOM 960 N N . ASN A 1 122 ? 14.527 -9.717 0.214 1.00 98.00 122 ASN A N 1
ATOM 961 C CA . ASN A 1 122 ? 13.573 -9.043 1.101 1.00 98.00 122 ASN A CA 1
ATOM 962 C C . ASN A 1 122 ? 12.188 -9.694 1.064 1.00 98.00 122 ASN A C 1
ATOM 964 O O . ASN A 1 122 ? 11.534 -9.784 2.099 1.00 98.00 122 ASN A O 1
ATOM 968 N N . PHE A 1 123 ? 11.749 -10.191 -0.094 1.00 98.25 123 PHE A N 1
ATOM 969 C CA . PHE A 1 123 ? 10.502 -10.950 -0.170 1.00 98.25 123 PHE A CA 1
ATOM 970 C C . PHE A 1 123 ? 10.605 -12.248 0.644 1.00 98.25 123 PHE A C 1
ATOM 972 O O . PHE A 1 123 ? 9.703 -12.566 1.413 1.00 98.25 123 PHE A O 1
ATOM 979 N N . ASP A 1 124 ? 11.725 -12.966 0.528 1.00 98.19 124 ASP A N 1
ATOM 980 C CA . ASP A 1 124 ? 11.984 -14.196 1.286 1.00 98.19 124 ASP A CA 1
ATOM 981 C C . ASP A 1 124 ? 12.018 -13.962 2.793 1.00 98.19 124 ASP A C 1
ATOM 983 O O . ASP A 1 124 ? 11.479 -14.762 3.554 1.00 98.19 124 ASP A O 1
ATOM 987 N N . GLN A 1 125 ? 12.589 -12.839 3.226 1.00 98.31 125 GLN A N 1
ATOM 988 C CA . GLN A 1 125 ? 12.558 -12.428 4.625 1.00 98.31 125 GLN A CA 1
ATOM 989 C C . GLN A 1 125 ? 11.117 -12.229 5.104 1.00 98.31 125 GLN A C 1
ATOM 991 O O . GLN A 1 125 ? 10.742 -12.806 6.118 1.00 98.31 125 GLN A O 1
ATOM 996 N N . ILE A 1 126 ? 10.271 -11.515 4.354 1.00 98.44 126 ILE A N 1
ATOM 997 C CA . ILE A 1 126 ? 8.852 -11.339 4.716 1.00 98.44 126 ILE A CA 1
ATOM 998 C C . ILE A 1 126 ? 8.143 -12.697 4.848 1.00 98.44 126 ILE A C 1
ATOM 1000 O O . ILE A 1 126 ? 7.367 -12.905 5.781 1.00 98.44 126 ILE A O 1
ATOM 1004 N N . MET A 1 127 ? 8.434 -13.650 3.957 1.00 98.12 127 MET A N 1
ATOM 1005 C CA . MET A 1 127 ? 7.890 -15.011 4.057 1.00 98.12 127 MET A CA 1
ATOM 1006 C C . MET A 1 127 ? 8.409 -15.755 5.295 1.00 98.12 127 MET A C 1
ATOM 1008 O O . MET A 1 127 ? 7.636 -16.444 5.959 1.00 98.12 127 MET A O 1
ATOM 1012 N N . ALA A 1 128 ? 9.685 -15.589 5.652 1.00 97.25 128 ALA A N 1
ATOM 1013 C CA . ALA A 1 128 ? 10.269 -16.169 6.863 1.00 97.25 128 ALA A CA 1
ATOM 1014 C C . ALA A 1 128 ? 9.654 -15.599 8.157 1.00 97.25 128 ALA A C 1
ATOM 1016 O O . ALA A 1 128 ? 9.572 -16.314 9.153 1.00 97.25 128 ALA A O 1
ATOM 1017 N N . HIS A 1 129 ? 9.154 -14.359 8.122 1.00 95.81 129 HIS A N 1
ATOM 1018 C CA . HIS A 1 129 ? 8.361 -13.750 9.197 1.00 95.81 129 HIS A CA 1
ATOM 1019 C C . HIS A 1 129 ? 6.904 -14.253 9.258 1.00 95.81 129 HIS A C 1
ATOM 1021 O O . HIS A 1 129 ? 6.139 -13.835 10.121 1.00 95.81 129 HIS A O 1
ATOM 1027 N N . GLY A 1 130 ? 6.507 -15.181 8.380 1.00 96.25 130 GLY A N 1
ATOM 1028 C CA . GLY A 1 130 ? 5.223 -15.880 8.463 1.00 96.25 130 GLY A CA 1
ATOM 1029 C C . GLY A 1 130 ? 4.051 -15.166 7.792 1.00 96.25 130 GLY A C 1
ATOM 1030 O O . GLY A 1 130 ? 2.911 -15.616 7.927 1.00 96.25 130 GLY A O 1
ATOM 1031 N N . TYR A 1 131 ? 4.300 -14.091 7.039 1.00 98.12 131 TYR A N 1
ATOM 1032 C CA . TYR A 1 131 ? 3.250 -13.442 6.261 1.00 98.12 131 TYR A CA 1
ATOM 1033 C C . TYR A 1 131 ? 2.759 -14.355 5.127 1.00 98.12 131 TYR A C 1
ATOM 1035 O O . TYR A 1 131 ? 3.564 -14.976 4.427 1.00 98.12 131 TYR A O 1
ATOM 1043 N N . PRO A 1 132 ? 1.442 -14.420 4.874 1.00 97.81 132 PRO A N 1
ATOM 1044 C CA . PRO A 1 132 ? 0.916 -15.230 3.789 1.00 97.81 132 PRO A CA 1
ATOM 1045 C C . PRO A 1 132 ? 1.227 -14.573 2.436 1.00 97.81 132 PRO A C 1
ATOM 1047 O O . PRO A 1 132 ? 0.871 -13.420 2.188 1.00 97.81 132 PRO A O 1
ATOM 1050 N N . ALA A 1 133 ? 1.873 -15.321 1.537 1.00 97.69 133 ALA A N 1
ATOM 1051 C CA . ALA A 1 133 ? 2.358 -14.809 0.250 1.00 97.69 133 ALA A CA 1
ATOM 1052 C C . ALA A 1 133 ? 1.271 -14.109 -0.580 1.00 97.69 133 ALA A C 1
ATOM 1054 O O . ALA A 1 133 ? 1.525 -13.070 -1.189 1.00 97.69 133 ALA A O 1
ATOM 1055 N N . ASN A 1 134 ? 0.043 -14.637 -0.570 1.00 98.06 134 ASN A N 1
ATOM 1056 C CA . ASN A 1 134 ? -1.102 -14.075 -1.294 1.00 98.06 134 ASN A CA 1
ATOM 1057 C C . ASN A 1 134 ? -1.573 -12.715 -0.770 1.00 98.06 134 ASN A C 1
ATOM 1059 O O . ASN A 1 134 ? -2.381 -12.068 -1.432 1.00 98.06 134 ASN A O 1
ATOM 1063 N N . LYS A 1 135 ? -1.073 -12.277 0.388 1.00 98.56 135 LYS A N 1
ATOM 1064 C CA . LYS A 1 135 ? -1.336 -10.950 0.935 1.00 98.56 135 LYS A CA 1
ATOM 1065 C C . LYS A 1 135 ? -0.190 -9.971 0.744 1.00 98.56 135 LYS A C 1
ATOM 1067 O O . LYS A 1 135 ? -0.389 -8.822 1.112 1.00 98.56 135 LYS A O 1
ATOM 1072 N N . ILE A 1 136 ? 0.970 -10.344 0.199 1.00 98.62 136 ILE A N 1
ATOM 1073 C CA . ILE A 1 136 ? 2.024 -9.353 -0.076 1.00 98.62 136 ILE A CA 1
ATOM 1074 C C . ILE A 1 136 ? 2.076 -9.062 -1.572 1.00 98.62 136 ILE A C 1
ATOM 1076 O O . ILE A 1 136 ? 2.338 -9.930 -2.408 1.00 98.62 136 ILE A O 1
ATOM 1080 N N . VAL A 1 137 ? 1.767 -7.811 -1.897 1.00 98.69 137 VAL A N 1
ATOM 1081 C CA . VAL A 1 137 ? 1.845 -7.237 -3.234 1.00 98.69 137 VAL A CA 1
ATOM 1082 C C . VAL A 1 137 ? 3.158 -6.477 -3.332 1.00 98.69 137 VAL A C 1
ATOM 1084 O O . VAL A 1 137 ? 3.487 -5.665 -2.472 1.00 98.69 137 VAL A O 1
ATOM 1087 N N . ILE A 1 138 ? 3.913 -6.737 -4.394 1.00 98.44 138 ILE A N 1
ATOM 1088 C CA . ILE A 1 138 ? 5.218 -6.123 -4.633 1.00 98.44 138 ILE A CA 1
ATOM 1089 C C . ILE A 1 138 ? 5.005 -4.695 -5.145 1.00 98.44 138 ILE A C 1
ATOM 1091 O O . ILE A 1 138 ? 4.639 -4.497 -6.299 1.00 98.44 138 ILE A O 1
ATOM 1095 N N . GLY A 1 139 ? 5.200 -3.694 -4.293 1.00 98.44 139 GLY A N 1
ATOM 1096 C CA . GLY A 1 139 ? 5.133 -2.278 -4.646 1.00 98.44 139 GLY A CA 1
ATOM 1097 C C . GLY A 1 139 ? 6.464 -1.770 -5.196 1.00 98.44 139 GLY A C 1
ATOM 1098 O O . GLY A 1 139 ? 7.498 -1.891 -4.540 1.00 98.44 139 GLY A O 1
ATOM 1099 N N . LEU A 1 140 ? 6.434 -1.178 -6.392 1.00 98.25 140 LEU A N 1
ATOM 1100 C CA . LEU A 1 140 ? 7.612 -0.678 -7.106 1.00 98.25 140 LEU A CA 1
ATOM 1101 C C . LEU A 1 140 ? 7.391 0.744 -7.610 1.00 98.25 140 LEU A C 1
ATOM 1103 O O . LEU A 1 140 ? 6.295 1.082 -8.058 1.00 98.25 140 LEU A O 1
ATOM 1107 N N . VAL A 1 141 ? 8.455 1.544 -7.674 1.00 97.88 141 VAL A N 1
ATOM 1108 C CA . VAL A 1 141 ? 8.418 2.780 -8.462 1.00 97.88 141 VAL A CA 1
ATOM 1109 C C . VAL A 1 141 ? 8.433 2.450 -9.958 1.00 97.88 141 VAL A C 1
ATOM 1111 O O . VAL A 1 141 ? 9.267 1.689 -10.444 1.00 97.88 141 VAL A O 1
ATOM 1114 N N . THR A 1 142 ? 7.517 3.031 -10.729 1.00 98.25 142 THR A N 1
ATOM 1115 C CA . THR A 1 142 ? 7.376 2.765 -12.178 1.00 98.25 142 THR A CA 1
ATOM 1116 C C . THR A 1 142 ? 8.335 3.597 -13.032 1.00 98.25 142 THR A C 1
ATOM 1118 O O . THR A 1 142 ? 8.541 3.325 -14.221 1.00 98.25 142 THR A O 1
ATOM 1121 N N . ASN A 1 143 ? 8.922 4.629 -12.427 1.00 97.69 143 ASN A N 1
ATOM 1122 C CA . ASN A 1 143 ? 9.844 5.573 -13.035 1.00 97.69 143 ASN A CA 1
ATOM 1123 C C . ASN A 1 143 ? 10.849 6.042 -11.965 1.00 97.69 143 ASN A C 1
ATOM 1125 O O . ASN A 1 143 ? 10.410 6.406 -10.873 1.00 97.69 143 ASN A O 1
ATOM 1129 N N . PRO A 1 144 ? 12.164 6.118 -12.253 1.00 96.69 144 PRO A N 1
ATOM 1130 C CA . PRO A 1 144 ? 13.165 6.597 -11.289 1.00 96.69 144 PRO A CA 1
ATOM 1131 C C . PRO A 1 144 ? 12.950 8.050 -10.841 1.00 96.69 144 PRO A C 1
ATOM 1133 O O . PRO A 1 144 ? 13.537 8.494 -9.863 1.00 96.69 144 PRO A O 1
ATOM 1136 N N . LYS A 1 145 ? 12.103 8.815 -11.541 1.00 96.38 145 LYS A N 1
ATOM 1137 C CA . LYS A 1 145 ? 11.699 10.161 -11.114 1.00 96.38 145 LYS A CA 1
ATOM 1138 C C . LYS A 1 145 ? 10.698 10.167 -9.953 1.00 96.38 145 LYS A C 1
ATOM 1140 O O . LYS A 1 145 ? 10.518 11.221 -9.355 1.00 96.38 145 LYS A O 1
ATOM 1145 N N . ASN A 1 146 ? 10.055 9.036 -9.655 1.00 94.19 146 ASN A N 1
ATOM 1146 C CA . ASN A 1 146 ? 9.042 8.930 -8.599 1.00 94.19 146 ASN A CA 1
ATOM 1147 C C . ASN A 1 146 ? 9.647 8.524 -7.244 1.00 94.19 146 ASN A C 1
ATOM 1149 O O . ASN A 1 146 ? 8.968 8.615 -6.228 1.00 94.19 146 ASN A O 1
ATOM 1153 N N . GLY A 1 147 ? 10.906 8.077 -7.221 1.00 94.00 147 GLY A N 1
ATOM 1154 C CA . GLY A 1 147 ? 11.602 7.653 -6.011 1.00 94.00 147 GLY A CA 1
ATOM 1155 C C . GLY A 1 147 ? 12.869 6.854 -6.316 1.00 94.00 147 GLY A C 1
ATOM 1156 O O . GLY A 1 147 ? 13.110 6.440 -7.452 1.00 94.00 147 GLY A O 1
ATOM 1157 N N . ASN A 1 148 ? 13.682 6.638 -5.282 1.00 96.00 148 ASN A N 1
ATOM 1158 C CA . ASN A 1 148 ? 14.877 5.796 -5.367 1.00 96.00 148 ASN A CA 1
ATOM 1159 C C . ASN A 1 148 ? 14.497 4.307 -5.382 1.00 96.00 148 ASN A C 1
ATOM 1161 O O . ASN A 1 148 ? 13.425 3.939 -4.911 1.00 96.00 148 ASN A O 1
ATOM 1165 N N . GLY A 1 149 ? 15.397 3.442 -5.858 1.00 94.56 149 GLY A N 1
ATOM 1166 C CA . GLY A 1 149 ? 15.157 1.991 -5.898 1.00 94.56 149 GLY A CA 1
ATOM 1167 C C . GLY A 1 149 ? 14.388 1.515 -7.135 1.00 94.56 149 GLY A C 1
ATOM 1168 O O . GLY A 1 149 ? 13.777 0.454 -7.112 1.00 94.56 149 GLY A O 1
ATOM 1169 N N . TRP A 1 150 ? 14.395 2.293 -8.223 1.00 97.00 150 TRP A N 1
ATOM 1170 C CA . TRP A 1 150 ? 13.865 1.829 -9.507 1.00 97.00 150 TRP A CA 1
ATOM 1171 C C . TRP A 1 150 ? 14.722 0.699 -10.082 1.00 97.00 150 TRP A C 1
ATOM 1173 O O . TRP A 1 150 ? 15.948 0.801 -10.113 1.00 97.00 150 TRP A O 1
ATOM 1183 N N . ILE A 1 151 ? 14.063 -0.338 -10.595 1.00 94.75 151 ILE A N 1
ATOM 1184 C CA . ILE A 1 151 ? 14.695 -1.538 -11.150 1.00 94.75 151 ILE A CA 1
ATOM 1185 C C . ILE A 1 151 ? 14.344 -1.653 -12.634 1.00 94.75 151 ILE A C 1
ATOM 1187 O O . ILE A 1 151 ? 13.230 -1.327 -13.056 1.00 94.75 151 ILE A O 1
ATOM 1191 N N . SER A 1 152 ? 15.306 -2.106 -13.440 1.00 93.12 152 SER A N 1
ATOM 1192 C CA . SER A 1 152 ? 15.092 -2.322 -14.870 1.00 93.12 152 SER A CA 1
ATOM 1193 C C . SER A 1 152 ? 14.118 -3.475 -15.126 1.00 93.12 152 SER A C 1
ATOM 1195 O O . SER A 1 152 ? 13.992 -4.402 -14.329 1.00 93.12 152 SER A O 1
ATOM 1197 N N . HIS A 1 153 ? 13.427 -3.433 -16.269 1.00 90.88 153 HIS A N 1
ATOM 1198 C CA . HIS A 1 153 ? 12.460 -4.477 -16.634 1.00 90.88 153 HIS A CA 1
ATOM 1199 C C . HIS A 1 153 ? 13.116 -5.861 -16.763 1.00 90.88 153 HIS A C 1
ATOM 1201 O O . HIS A 1 153 ? 12.486 -6.840 -16.382 1.00 90.88 153 HIS A O 1
ATOM 1207 N N . ASP A 1 154 ? 14.369 -5.934 -17.225 1.00 90.06 154 ASP A N 1
ATOM 1208 C CA . ASP A 1 154 ? 15.096 -7.202 -17.391 1.00 90.06 154 ASP A CA 1
ATOM 1209 C C . ASP A 1 154 ? 15.345 -7.894 -16.041 1.00 90.06 154 ASP A C 1
ATOM 1211 O O . ASP A 1 154 ? 15.024 -9.069 -15.878 1.00 90.06 154 ASP A O 1
ATOM 1215 N N . VAL A 1 155 ? 15.834 -7.144 -15.045 1.00 93.94 155 VAL A N 1
ATOM 1216 C CA . VAL A 1 155 ? 16.054 -7.661 -13.682 1.00 93.94 155 VAL A CA 1
ATOM 1217 C C . VAL A 1 155 ? 14.721 -8.029 -13.036 1.00 93.94 155 VAL A C 1
ATOM 1219 O O . VAL A 1 155 ? 14.567 -9.112 -12.475 1.00 93.94 155 VAL A O 1
ATOM 1222 N N . LEU A 1 156 ? 13.721 -7.152 -13.157 1.00 93.81 156 LEU A N 1
ATOM 1223 C CA . LEU A 1 156 ? 12.408 -7.384 -12.567 1.00 93.81 156 LEU A CA 1
ATOM 1224 C C . LEU A 1 156 ? 11.731 -8.638 -13.139 1.00 93.81 156 LEU A C 1
ATOM 1226 O O . LEU A 1 156 ? 11.087 -9.376 -12.397 1.00 93.81 156 LEU A 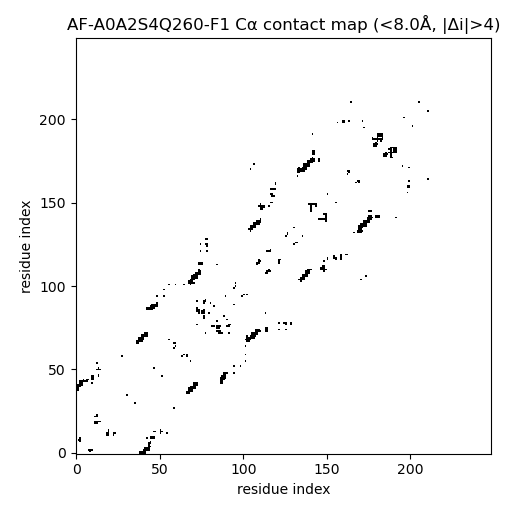O 1
ATOM 1230 N N . GLN A 1 157 ? 11.880 -8.903 -14.438 1.00 93.50 157 GLN A N 1
ATOM 1231 C CA . GLN A 1 157 ? 11.337 -10.105 -15.062 1.00 93.50 157 GLN A CA 1
ATOM 1232 C C . GLN A 1 157 ? 11.921 -11.377 -14.435 1.00 93.50 157 GLN A C 1
ATOM 1234 O O . GLN A 1 157 ? 11.162 -12.279 -14.080 1.00 93.50 157 GLN A O 1
ATOM 1239 N N . GLU A 1 158 ? 13.243 -11.448 -14.271 1.00 92.94 158 GLU A N 1
ATOM 1240 C CA . GLU A 1 158 ? 13.913 -12.600 -13.659 1.00 92.94 158 GLU A CA 1
ATOM 1241 C C . GLU A 1 158 ? 13.472 -12.807 -12.203 1.00 92.94 158 GLU A C 1
ATOM 1243 O O . GLU A 1 158 ? 13.099 -13.916 -11.807 1.00 92.94 158 GLU A O 1
ATOM 1248 N N . VAL A 1 159 ? 13.424 -11.728 -11.418 1.00 95.44 159 VAL A N 1
ATOM 1249 C CA . VAL A 1 159 ? 12.985 -11.767 -10.016 1.00 95.44 159 VAL A CA 1
ATOM 1250 C C . VAL A 1 159 ? 11.543 -12.266 -9.898 1.00 95.44 159 VAL A C 1
ATOM 1252 O O . VAL A 1 159 ? 11.268 -13.163 -9.100 1.00 95.44 159 VAL A O 1
ATOM 1255 N N . LEU A 1 160 ? 10.619 -11.754 -10.718 1.00 94.12 160 LEU A N 1
ATOM 1256 C CA . LEU A 1 160 ? 9.215 -12.178 -10.693 1.00 94.12 160 LEU A CA 1
ATOM 1257 C C . LEU A 1 160 ? 9.033 -13.640 -11.118 1.00 94.12 160 LEU A C 1
ATOM 1259 O O . LEU A 1 160 ? 8.187 -14.333 -10.550 1.00 94.12 160 LEU A O 1
ATOM 1263 N N . ILE A 1 161 ? 9.830 -14.132 -12.070 1.00 91.88 161 ILE A N 1
ATOM 1264 C CA . ILE A 1 161 ? 9.837 -15.549 -12.458 1.00 91.88 161 ILE A CA 1
ATOM 1265 C C . ILE A 1 161 ? 10.254 -16.426 -11.270 1.00 91.88 161 ILE A C 1
ATOM 1267 O O . ILE A 1 161 ? 9.556 -17.387 -10.935 1.00 91.88 161 ILE A O 1
ATOM 1271 N N . ASN A 1 162 ? 11.346 -16.066 -10.593 1.00 93.25 162 ASN A N 1
ATOM 1272 C CA . ASN A 1 162 ? 11.844 -16.802 -9.430 1.00 93.25 162 ASN A CA 1
ATOM 1273 C C . ASN A 1 162 ? 10.863 -16.755 -8.248 1.00 93.25 162 ASN A C 1
ATOM 1275 O O . ASN A 1 162 ? 10.668 -17.758 -7.555 1.00 93.25 162 ASN A O 1
ATOM 1279 N N . LEU A 1 163 ? 10.199 -15.619 -8.024 1.00 94.75 163 LEU A N 1
ATOM 1280 C CA . LEU A 1 163 ? 9.165 -15.495 -6.996 1.00 94.75 163 LEU A CA 1
ATOM 1281 C C . LEU A 1 163 ? 7.932 -16.329 -7.321 1.00 94.75 163 LEU A C 1
ATOM 1283 O O . LEU A 1 163 ? 7.456 -17.045 -6.448 1.00 94.75 163 LEU A O 1
ATOM 1287 N N . LYS A 1 164 ? 7.457 -16.322 -8.570 1.00 92.00 164 LYS A N 1
ATOM 1288 C CA . LYS A 1 164 ? 6.330 -17.161 -9.000 1.00 92.00 164 LYS A CA 1
ATOM 1289 C C . LYS A 1 164 ? 6.634 -18.652 -8.838 1.00 92.00 164 LYS A C 1
ATOM 1291 O O . LYS A 1 164 ? 5.749 -19.412 -8.458 1.00 92.00 164 LYS A O 1
ATOM 1296 N N . ALA A 1 165 ? 7.869 -19.078 -9.100 1.00 92.25 165 ALA A N 1
ATOM 1297 C CA . ALA A 1 165 ? 8.271 -20.473 -8.933 1.00 92.25 165 ALA A CA 1
ATOM 1298 C C . ALA A 1 165 ? 8.266 -20.922 -7.461 1.00 92.25 165 ALA A C 1
ATOM 1300 O O . ALA A 1 165 ? 7.868 -22.047 -7.165 1.00 92.25 165 ALA A O 1
ATOM 1301 N N . ARG A 1 166 ? 8.691 -20.047 -6.540 1.00 94.31 166 ARG A N 1
ATOM 1302 C CA . ARG A 1 166 ? 8.805 -20.364 -5.105 1.00 94.31 166 ARG A CA 1
ATOM 1303 C C . ARG A 1 166 ? 7.521 -20.101 -4.320 1.00 94.31 166 ARG A C 1
ATOM 1305 O O . ARG A 1 166 ? 7.193 -20.868 -3.421 1.00 94.31 166 ARG A O 1
ATOM 1312 N N . TYR A 1 167 ? 6.769 -19.071 -4.701 1.00 95.69 167 TYR A N 1
ATOM 1313 C CA . TYR A 1 167 ? 5.512 -18.651 -4.078 1.00 95.69 167 TYR A CA 1
ATOM 1314 C C . TYR A 1 167 ? 4.421 -18.484 -5.148 1.00 95.69 167 TYR A C 1
ATOM 1316 O O . TYR A 1 167 ? 4.060 -17.360 -5.497 1.00 95.69 167 TYR A O 1
ATOM 1324 N N . PRO A 1 168 ? 3.857 -19.580 -5.690 1.00 92.44 168 PRO A N 1
ATOM 1325 C CA . PRO A 1 168 ? 2.945 -19.522 -6.841 1.00 92.44 168 PRO A CA 1
ATOM 1326 C C . PRO A 1 168 ? 1.685 -18.672 -6.643 1.00 92.44 168 PRO A C 1
ATOM 1328 O O . PRO A 1 168 ? 1.048 -18.277 -7.617 1.00 92.44 168 PRO A O 1
ATOM 1331 N N . ASN A 1 169 ? 1.315 -18.403 -5.392 1.00 92.69 169 ASN A N 1
ATOM 1332 C CA . ASN A 1 169 ? 0.147 -17.626 -5.004 1.00 92.69 169 ASN A CA 1
ATOM 1333 C C . ASN A 1 169 ? 0.497 -16.236 -4.450 1.00 92.69 169 ASN A C 1
ATOM 1335 O O . ASN A 1 169 ? -0.337 -15.684 -3.741 1.00 92.69 169 ASN A O 1
ATOM 1339 N N . PHE A 1 170 ? 1.691 -15.685 -4.707 1.00 95.00 170 PHE A N 1
ATOM 1340 C CA . PHE A 1 170 ? 2.035 -14.349 -4.210 1.00 95.00 170 PHE A CA 1
ATOM 1341 C C . PHE A 1 170 ? 1.025 -13.280 -4.671 1.00 95.00 170 PHE A C 1
ATOM 1343 O O . PHE A 1 170 ? 0.429 -13.396 -5.744 1.00 95.00 170 PHE A O 1
ATOM 1350 N N . GLY A 1 171 ? 0.822 -12.238 -3.860 1.00 96.25 171 GLY A N 1
ATOM 1351 C CA . GLY A 1 171 ? -0.303 -11.302 -3.999 1.00 96.25 171 GLY A CA 1
ATOM 1352 C C . GLY A 1 171 ? -0.321 -10.479 -5.292 1.00 96.25 171 GLY A C 1
ATOM 1353 O O . GLY A 1 171 ? -1.370 -9.978 -5.690 1.00 96.25 171 GLY A O 1
ATOM 1354 N N . GLY A 1 172 ? 0.816 -10.358 -5.978 1.00 96.44 172 GLY A N 1
ATOM 1355 C CA . GLY A 1 172 ? 0.942 -9.657 -7.254 1.00 96.44 172 GLY A CA 1
ATOM 1356 C C . GLY A 1 172 ? 1.881 -8.458 -7.178 1.00 96.44 172 GLY A C 1
ATOM 1357 O O . GLY A 1 172 ? 2.865 -8.475 -6.441 1.00 96.44 172 GLY A O 1
ATOM 1358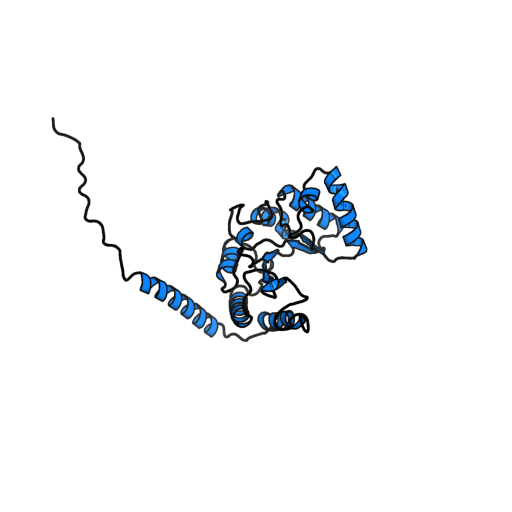 N N . ILE A 1 173 ? 1.596 -7.427 -7.975 1.00 97.38 173 ILE A N 1
ATOM 1359 C CA . ILE A 1 173 ? 2.454 -6.248 -8.142 1.00 97.38 173 ILE A CA 1
ATOM 1360 C C . ILE A 1 173 ? 1.629 -4.953 -8.142 1.00 97.38 173 ILE A C 1
ATOM 1362 O O . ILE A 1 173 ? 0.526 -4.912 -8.689 1.00 97.38 173 ILE A O 1
ATOM 1366 N N . MET A 1 174 ? 2.187 -3.892 -7.564 1.00 98.31 174 MET A N 1
ATOM 1367 C CA . MET A 1 174 ? 1.662 -2.526 -7.557 1.00 98.31 174 MET A CA 1
ATOM 1368 C C . MET A 1 174 ? 2.734 -1.576 -8.110 1.00 98.31 174 MET A C 1
ATOM 1370 O O . MET A 1 174 ? 3.927 -1.768 -7.880 1.00 98.31 174 MET A O 1
ATOM 1374 N N . GLY A 1 175 ? 2.314 -0.567 -8.878 1.00 98.31 175 GLY A N 1
ATOM 1375 C CA . GLY A 1 175 ? 3.214 0.414 -9.484 1.00 98.31 175 GLY A CA 1
ATOM 1376 C C . GLY A 1 175 ? 2.922 1.844 -9.032 1.00 98.31 175 GLY A C 1
ATOM 1377 O O . GLY A 1 175 ? 1.861 2.381 -9.350 1.00 98.31 175 GLY A O 1
ATOM 1378 N N . TRP A 1 176 ? 3.901 2.479 -8.385 1.00 98.25 176 TRP A N 1
ATOM 1379 C CA . TRP A 1 176 ? 3.914 3.892 -8.010 1.00 98.25 176 TRP A CA 1
ATOM 1380 C C . TRP A 1 176 ? 4.668 4.753 -9.051 1.00 98.25 176 TRP A C 1
ATOM 1382 O O . TRP A 1 176 ? 5.896 4.775 -9.127 1.00 98.25 176 TRP A O 1
ATOM 1392 N N . GLU A 1 177 ? 4.019 5.480 -9.952 1.00 98.50 177 GLU A N 1
ATOM 1393 C CA . GLU A 1 177 ? 2.585 5.596 -10.199 1.00 98.50 177 GLU A CA 1
ATOM 1394 C C . GLU A 1 177 ? 2.310 5.569 -11.712 1.00 98.50 177 GLU A C 1
ATOM 1396 O O . GLU A 1 177 ? 3.224 5.524 -12.542 1.00 98.50 177 GLU A O 1
ATOM 1401 N N . TYR A 1 178 ? 1.039 5.587 -12.105 1.00 98.56 178 TYR A N 1
ATOM 1402 C CA . TYR A 1 178 ? 0.648 5.315 -13.486 1.00 98.56 178 TYR A CA 1
ATOM 1403 C C . TYR A 1 178 ? 1.213 6.317 -14.508 1.00 98.56 178 TYR A C 1
ATOM 1405 O O . TYR A 1 178 ? 1.852 5.906 -15.476 1.00 98.56 178 TYR A O 1
ATOM 1413 N N . PHE A 1 179 ? 0.991 7.623 -14.323 1.00 98.50 179 PHE A N 1
ATOM 1414 C CA . PHE A 1 179 ? 0.976 8.597 -15.429 1.00 98.50 179 PHE A CA 1
ATOM 1415 C C . PHE A 1 179 ? 2.273 8.700 -16.250 1.00 98.50 179 PHE A C 1
ATOM 1417 O O . PHE A 1 179 ? 2.218 9.066 -17.422 1.00 98.50 179 PHE A O 1
ATOM 1424 N N . ASN A 1 180 ? 3.429 8.390 -15.659 1.00 98.25 180 ASN A N 1
ATOM 1425 C CA . ASN A 1 180 ? 4.746 8.501 -16.287 1.00 98.25 180 ASN A CA 1
ATOM 1426 C C . ASN A 1 180 ? 5.505 7.165 -16.355 1.00 98.25 180 ASN A C 1
ATOM 1428 O O . ASN A 1 180 ? 6.721 7.164 -16.576 1.00 98.25 180 ASN A O 1
ATOM 1432 N N . SER A 1 181 ? 4.803 6.044 -16.185 1.00 98.38 181 SER A N 1
ATOM 1433 C CA . SER A 1 181 ? 5.395 4.709 -16.091 1.00 98.38 181 SER A CA 1
ATOM 1434 C C . SER A 1 181 ? 6.268 4.349 -17.303 1.00 98.38 181 SER A C 1
ATOM 1436 O O . SER A 1 181 ? 5.867 4.500 -18.463 1.00 98.38 181 SER A O 1
ATOM 1438 N N . LEU A 1 182 ? 7.476 3.838 -17.052 1.00 97.50 182 LEU A N 1
ATOM 1439 C CA . LEU A 1 182 ? 8.370 3.331 -18.098 1.00 97.50 182 LEU A CA 1
ATOM 1440 C C . LEU A 1 182 ? 7.961 1.914 -18.541 1.00 97.50 182 LEU A C 1
ATOM 1442 O O . LEU A 1 182 ? 7.476 1.140 -17.722 1.00 97.50 182 LEU A O 1
ATOM 1446 N N . PRO A 1 183 ? 8.157 1.535 -19.818 1.00 96.25 183 PRO A N 1
ATOM 1447 C CA . PRO A 1 183 ? 8.959 2.223 -20.839 1.00 96.25 183 PRO A CA 1
ATOM 1448 C C . PRO A 1 183 ? 8.202 3.299 -21.630 1.00 96.25 183 PRO A C 1
ATOM 1450 O O . PRO A 1 183 ? 8.796 4.021 -22.426 1.00 96.25 183 PRO A O 1
ATOM 1453 N N . GLY A 1 184 ? 6.885 3.403 -21.463 1.00 96.00 184 GLY A N 1
ATOM 1454 C CA . GLY A 1 184 ? 6.065 4.282 -22.291 1.00 96.00 184 GLY A CA 1
ATOM 1455 C C . GLY A 1 184 ? 6.106 5.763 -21.914 1.00 96.00 184 GLY A C 1
ATOM 1456 O O . GLY A 1 184 ? 5.661 6.597 -22.715 1.00 96.00 184 GLY A O 1
ATOM 1457 N N . GLY A 1 185 ? 6.612 6.082 -20.719 1.00 96.81 185 GLY A N 1
ATOM 1458 C CA . GLY A 1 185 ? 6.594 7.423 -20.143 1.00 96.81 185 GLY A CA 1
ATOM 1459 C C . GLY A 1 185 ? 5.184 8.011 -20.154 1.00 96.81 185 GLY A C 1
ATOM 1460 O O . GLY A 1 185 ? 4.192 7.288 -20.202 1.00 96.81 185 GLY A O 1
ATOM 1461 N N . CYS A 1 186 ? 5.080 9.337 -20.229 1.00 97.56 186 CYS A N 1
ATOM 1462 C CA . CYS A 1 186 ? 3.777 10.009 -20.270 1.00 97.56 186 CYS A CA 1
ATOM 1463 C C . CYS A 1 186 ? 2.960 9.739 -21.548 1.00 97.56 186 CYS A C 1
ATOM 1465 O O . CYS A 1 186 ? 1.779 10.064 -21.599 1.00 97.56 186 CYS A O 1
ATOM 1467 N N . LYS A 1 187 ? 3.569 9.180 -22.606 1.00 98.25 187 LYS A N 1
ATOM 1468 C CA . LYS A 1 187 ? 2.882 8.940 -23.888 1.00 98.25 187 LYS A CA 1
ATOM 1469 C C . LYS A 1 187 ? 2.119 7.622 -23.905 1.00 98.25 187 LYS A C 1
ATOM 1471 O O . LYS A 1 187 ? 1.045 7.541 -24.489 1.00 98.25 187 LYS A O 1
ATOM 1476 N N . THR A 1 188 ? 2.699 6.574 -23.323 1.00 98.25 188 THR A N 1
ATOM 1477 C CA . THR A 1 188 ? 2.114 5.222 -23.321 1.00 98.25 188 THR A CA 1
ATOM 1478 C C . THR A 1 188 ? 2.301 4.523 -21.966 1.00 98.25 188 THR A C 1
ATOM 1480 O O . THR A 1 188 ? 2.823 3.408 -21.933 1.00 98.25 188 THR A O 1
ATOM 1483 N N . PRO A 1 189 ? 1.899 5.151 -20.842 1.00 98.25 189 PRO A N 1
ATOM 1484 C CA . PRO A 1 189 ? 2.189 4.650 -19.489 1.00 98.25 189 PRO A CA 1
ATOM 1485 C C . PRO A 1 189 ? 1.672 3.225 -19.239 1.00 98.25 189 PRO A C 1
ATOM 1487 O O . PRO A 1 189 ? 2.309 2.433 -18.549 1.00 98.25 189 PRO A O 1
ATOM 1490 N N . TRP A 1 190 ? 0.572 2.853 -19.897 1.00 98.25 190 TRP A N 1
ATOM 1491 C CA . TRP A 1 190 ? -0.021 1.513 -19.872 1.00 98.25 190 TRP A CA 1
ATOM 1492 C C . TRP A 1 190 ? 0.943 0.374 -20.245 1.00 98.25 190 TRP A C 1
ATOM 1494 O O . TRP A 1 190 ? 0.705 -0.771 -19.859 1.00 98.25 190 TRP A O 1
ATOM 1504 N N . LYS A 1 191 ? 2.040 0.654 -20.969 1.00 98.19 191 LYS A N 1
ATOM 1505 C CA . LYS A 1 191 ? 3.038 -0.364 -21.335 1.00 98.19 191 LYS A CA 1
ATOM 1506 C C . LYS A 1 191 ? 3.669 -1.034 -20.117 1.00 98.19 191 LYS A C 1
ATOM 1508 O O . LYS A 1 191 ? 4.009 -2.207 -20.203 1.00 98.19 191 LYS A O 1
ATOM 1513 N N . TRP A 1 192 ? 3.790 -0.326 -18.992 1.00 97.75 192 TRP A N 1
ATOM 1514 C CA . TRP A 1 192 ? 4.293 -0.929 -17.757 1.00 97.75 192 TRP A CA 1
ATOM 1515 C C . TRP A 1 192 ? 3.392 -2.078 -17.294 1.00 97.75 192 TRP A C 1
ATOM 1517 O O . TRP A 1 192 ? 3.866 -3.195 -17.108 1.00 97.75 192 TRP A O 1
ATOM 1527 N N . ALA A 1 193 ? 2.079 -1.843 -17.219 1.00 97.38 193 ALA A N 1
ATOM 1528 C CA . ALA A 1 193 ? 1.114 -2.862 -16.808 1.00 97.38 193 ALA A CA 1
ATOM 1529 C C . ALA A 1 193 ? 1.034 -4.028 -17.809 1.00 97.38 193 ALA A C 1
ATOM 1531 O O . ALA A 1 193 ? 0.890 -5.183 -17.404 1.00 97.38 193 ALA A O 1
ATOM 1532 N N . ALA A 1 194 ? 1.170 -3.745 -19.111 1.00 96.56 194 ALA A N 1
ATOM 1533 C CA . ALA A 1 194 ? 1.242 -4.779 -20.143 1.00 96.56 194 ALA A CA 1
ATOM 1534 C C . ALA A 1 194 ? 2.460 -5.700 -19.943 1.00 96.56 194 ALA A C 1
ATOM 1536 O O . ALA A 1 194 ? 2.313 -6.922 -19.989 1.00 96.56 194 ALA A O 1
ATOM 1537 N N . ASN A 1 195 ? 3.632 -5.129 -19.643 1.00 94.81 195 ASN A N 1
ATOM 1538 C CA . ASN A 1 195 ? 4.841 -5.894 -19.337 1.00 94.81 195 ASN A CA 1
ATOM 1539 C C . ASN A 1 195 ? 4.675 -6.723 -18.057 1.00 94.81 195 ASN A C 1
ATOM 1541 O O . ASN A 1 195 ? 4.921 -7.924 -18.084 1.00 94.81 195 ASN A O 1
ATOM 1545 N N . MET A 1 196 ? 4.178 -6.131 -16.964 1.00 95.19 196 MET A N 1
ATOM 1546 C CA . MET A 1 196 ? 3.957 -6.868 -15.711 1.00 95.19 196 MET A CA 1
ATOM 1547 C C . MET A 1 196 ? 2.978 -8.031 -15.892 1.00 95.19 196 MET A C 1
ATOM 1549 O O . MET A 1 196 ? 3.195 -9.127 -15.380 1.00 95.19 196 MET A O 1
ATOM 1553 N N . THR A 1 197 ? 1.920 -7.818 -16.680 1.00 93.75 197 THR A N 1
ATOM 1554 C CA . THR A 1 197 ? 0.975 -8.879 -17.046 1.00 93.75 197 THR A CA 1
ATOM 1555 C C . THR A 1 197 ? 1.684 -9.999 -17.796 1.00 93.75 197 THR A C 1
ATOM 1557 O O . THR A 1 197 ? 1.465 -11.166 -17.480 1.00 93.75 197 THR A O 1
ATOM 1560 N N . HIS A 1 198 ? 2.546 -9.662 -18.759 1.00 91.62 198 HIS A N 1
ATOM 1561 C CA . HIS A 1 198 ? 3.340 -10.650 -19.477 1.00 91.62 198 HIS A CA 1
ATOM 1562 C C . HIS A 1 198 ? 4.242 -11.435 -18.523 1.00 91.62 198 HIS A C 1
ATOM 1564 O O . HIS A 1 198 ? 4.218 -12.655 -18.576 1.00 91.62 198 HIS A O 1
ATOM 1570 N N . TYR A 1 199 ? 4.957 -10.784 -17.605 1.00 89.62 199 TYR A N 1
ATOM 1571 C CA . TYR A 1 199 ? 5.876 -11.462 -16.681 1.00 89.62 199 TYR A CA 1
ATOM 1572 C C . TYR A 1 199 ? 5.161 -12.391 -15.694 1.00 89.62 199 TYR A C 1
ATOM 1574 O O . TYR A 1 199 ? 5.609 -13.508 -15.459 1.00 89.62 199 TYR A O 1
ATOM 1582 N N . ILE A 1 200 ? 4.022 -11.963 -15.146 1.00 87.25 200 ILE A N 1
ATOM 1583 C CA . ILE A 1 200 ? 3.330 -12.701 -14.079 1.00 87.25 200 ILE A CA 1
ATOM 1584 C C . ILE A 1 200 ? 2.377 -13.760 -14.645 1.00 87.25 200 ILE A C 1
ATOM 1586 O O . ILE A 1 200 ? 2.256 -14.849 -14.083 1.00 87.25 200 ILE A O 1
ATOM 1590 N N . ARG A 1 201 ? 1.683 -13.473 -15.754 1.00 85.38 201 ARG A N 1
ATOM 1591 C CA . ARG A 1 201 ? 0.647 -14.364 -16.309 1.00 85.38 201 ARG A CA 1
ATOM 1592 C C . ARG A 1 201 ? 1.111 -15.237 -17.457 1.00 85.38 201 ARG A C 1
ATOM 1594 O O . ARG A 1 201 ? 0.351 -16.114 -17.849 1.00 85.38 201 ARG A O 1
ATOM 1601 N N . SER A 1 202 ? 2.300 -15.019 -18.015 1.00 76.44 202 SER A N 1
ATOM 1602 C CA . SER A 1 202 ? 2.817 -15.999 -18.960 1.00 76.44 202 SER A CA 1
ATOM 1603 C C . SER A 1 202 ? 2.980 -17.331 -18.230 1.00 76.44 202 SER A C 1
ATOM 1605 O O . SER A 1 202 ? 3.663 -17.443 -17.205 1.00 76.44 202 SER A O 1
ATOM 1607 N N . ASP A 1 203 ? 2.308 -18.348 -18.760 1.00 62.28 203 ASP A N 1
ATOM 1608 C CA . ASP A 1 203 ? 2.676 -19.738 -18.547 1.00 62.28 203 ASP A CA 1
ATOM 1609 C C . ASP A 1 203 ? 3.970 -19.948 -19.322 1.00 62.28 203 ASP A C 1
ATOM 1611 O O . ASP A 1 203 ? 4.009 -20.592 -20.370 1.00 62.28 203 ASP A O 1
ATOM 1615 N N . ILE A 1 204 ? 5.057 -19.336 -18.849 1.00 55.25 204 ILE A N 1
ATOM 1616 C CA . ILE A 1 204 ? 6.356 -19.890 -19.171 1.00 55.25 204 ILE A CA 1
ATOM 1617 C C . ILE A 1 204 ? 6.248 -21.296 -18.591 1.00 55.25 204 ILE A C 1
ATOM 1619 O O . ILE A 1 204 ? 6.085 -21.470 -17.383 1.00 55.25 204 ILE A O 1
ATOM 1623 N N . SER A 1 205 ? 6.181 -22.291 -19.471 1.00 45.31 205 SER A N 1
ATOM 1624 C CA . SER A 1 205 ? 6.299 -23.695 -19.117 1.00 45.31 205 SER A CA 1
ATOM 1625 C C . SER A 1 205 ? 7.724 -23.876 -18.625 1.00 45.31 205 SER A C 1
ATOM 1627 O O . SER A 1 205 ? 8.601 -24.317 -19.368 1.00 45.31 205 SER A O 1
ATOM 1629 N N . ILE A 1 206 ? 8.001 -23.385 -17.423 1.00 53.03 206 ILE A N 1
ATOM 1630 C CA . ILE A 1 206 ? 9.320 -23.513 -16.865 1.00 53.03 206 ILE A CA 1
ATOM 1631 C C . ILE A 1 206 ? 9.373 -24.942 -16.369 1.00 53.03 206 ILE A C 1
ATOM 1633 O O . ILE A 1 206 ? 8.682 -25.314 -15.421 1.00 53.03 206 ILE A O 1
ATOM 1637 N N . ASP A 1 207 ? 10.138 -25.754 -17.088 1.00 51.72 207 ASP A N 1
ATOM 1638 C CA . ASP A 1 207 ? 10.528 -27.063 -16.611 1.00 51.72 207 ASP A CA 1
ATOM 1639 C C . ASP A 1 207 ? 11.142 -26.856 -15.226 1.00 51.72 207 ASP A C 1
ATOM 1641 O O . ASP A 1 207 ? 12.178 -26.203 -15.072 1.00 51.72 207 ASP A O 1
ATOM 1645 N N . SER A 1 208 ? 10.457 -27.343 -14.196 1.00 54.50 208 SER A N 1
ATOM 1646 C CA . SER A 1 208 ? 10.880 -27.189 -12.811 1.00 54.50 208 SER A CA 1
ATOM 1647 C C . SER A 1 208 ? 12.294 -27.741 -12.616 1.00 54.50 208 SER A C 1
ATOM 1649 O O . SER A 1 208 ? 13.043 -27.200 -11.805 1.00 54.50 208 SER A O 1
ATOM 1651 N N . ALA A 1 209 ? 12.720 -28.717 -13.427 1.00 54.59 209 ALA A N 1
ATOM 1652 C CA . ALA A 1 209 ? 14.094 -29.206 -13.445 1.00 54.59 209 ALA A CA 1
ATOM 1653 C C . ALA A 1 209 ? 15.118 -28.135 -13.874 1.00 54.59 209 ALA A C 1
ATOM 1655 O O . ALA A 1 209 ? 16.207 -28.080 -13.302 1.00 54.59 209 ALA A O 1
ATOM 1656 N N . GLN A 1 210 ? 14.778 -27.256 -14.825 1.00 54.81 210 GLN A N 1
ATOM 1657 C CA . GLN A 1 210 ? 15.647 -26.152 -15.246 1.00 54.81 210 GLN A CA 1
ATOM 1658 C C . GLN A 1 210 ? 15.720 -25.042 -14.193 1.00 54.81 210 GLN A C 1
ATOM 1660 O O . GLN A 1 210 ? 16.812 -24.534 -13.953 1.00 54.81 210 GLN A O 1
ATOM 1665 N N . ILE A 1 211 ? 14.616 -24.722 -13.501 1.00 57.72 211 ILE A N 1
ATOM 1666 C CA . ILE A 1 211 ? 14.650 -23.771 -12.371 1.00 57.72 211 ILE A CA 1
ATOM 1667 C C . ILE A 1 211 ? 15.503 -24.315 -11.236 1.00 57.72 211 ILE A C 1
ATOM 1669 O O . ILE A 1 211 ? 16.361 -23.605 -10.723 1.00 57.72 211 ILE A O 1
ATOM 1673 N N . PHE A 1 212 ? 15.293 -25.573 -10.838 1.00 57.34 212 PHE A N 1
ATOM 1674 C CA . PHE A 1 212 ? 16.081 -26.174 -9.765 1.00 57.34 212 PHE A CA 1
ATOM 1675 C C . PHE A 1 212 ? 17.570 -26.240 -10.122 1.00 57.34 212 PHE A C 1
ATOM 1677 O O . PHE A 1 212 ? 18.408 -26.088 -9.235 1.00 57.34 212 PHE A O 1
ATOM 1684 N N . ALA A 1 213 ? 17.913 -26.421 -11.401 1.00 58.53 213 ALA A N 1
ATOM 1685 C CA . ALA A 1 213 ? 19.292 -26.332 -11.870 1.00 58.53 213 ALA A CA 1
ATOM 1686 C C . ALA A 1 213 ? 19.839 -24.892 -11.809 1.00 58.53 213 ALA A C 1
ATOM 1688 O O . ALA A 1 213 ? 20.956 -24.695 -11.333 1.00 58.53 213 ALA A O 1
ATOM 1689 N N . MET A 1 214 ? 19.049 -23.893 -12.219 1.00 54.78 214 MET A N 1
ATOM 1690 C CA . MET A 1 214 ? 19.419 -22.474 -12.149 1.00 54.78 214 MET A CA 1
ATOM 1691 C C . MET A 1 214 ? 19.601 -21.998 -10.703 1.00 54.78 214 MET A C 1
ATOM 1693 O O . MET A 1 214 ? 20.662 -21.483 -10.371 1.00 54.78 214 MET A O 1
ATOM 1697 N N . LEU A 1 215 ? 18.635 -22.251 -9.816 1.00 53.97 215 LEU A N 1
ATOM 1698 C CA . LEU A 1 215 ? 18.703 -21.865 -8.400 1.00 53.97 215 LEU A CA 1
ATOM 1699 C C . LEU A 1 215 ? 19.915 -22.486 -7.691 1.00 53.97 215 LEU A C 1
ATOM 1701 O O . LEU A 1 215 ? 20.625 -21.787 -6.974 1.00 53.97 215 LEU A O 1
ATOM 1705 N N . ARG A 1 216 ? 20.213 -23.770 -7.950 1.00 60.19 216 ARG A N 1
ATOM 1706 C CA . ARG A 1 216 ? 21.421 -24.419 -7.410 1.00 60.19 216 ARG A CA 1
ATOM 1707 C C . ARG A 1 216 ? 22.710 -23.804 -7.942 1.00 60.19 216 ARG A C 1
ATOM 1709 O O . ARG A 1 216 ? 23.688 -23.739 -7.203 1.00 60.19 216 ARG A O 1
ATOM 1716 N N . SER A 1 217 ? 22.727 -23.374 -9.204 1.00 55.56 217 SER A N 1
ATOM 1717 C CA . SER A 1 217 ? 23.899 -22.707 -9.777 1.00 55.56 217 SER A CA 1
ATOM 1718 C C . SER A 1 217 ? 24.126 -21.326 -9.159 1.00 55.56 217 SER A C 1
ATOM 1720 O O . SER A 1 217 ? 25.262 -20.998 -8.832 1.00 55.56 217 SER A O 1
ATOM 1722 N N . SER A 1 218 ? 23.058 -20.570 -8.888 1.00 53.72 218 SER A N 1
ATOM 1723 C CA . SER A 1 218 ? 23.131 -19.260 -8.233 1.00 53.72 218 SER A CA 1
ATOM 1724 C C . SER A 1 218 ? 23.597 -19.364 -6.776 1.00 53.72 218 SER A C 1
ATOM 1726 O O . SER A 1 218 ? 24.452 -18.589 -6.352 1.00 53.72 218 SER A O 1
ATOM 1728 N N . GLU A 1 219 ? 23.106 -20.356 -6.022 1.00 54.25 219 GLU A N 1
ATOM 1729 C CA . GLU A 1 219 ? 23.575 -20.647 -4.656 1.00 54.25 219 GLU A CA 1
ATOM 1730 C C . GLU A 1 219 ? 25.043 -21.108 -4.629 1.00 54.25 219 GLU A C 1
ATOM 1732 O O . GLU A 1 219 ? 25.797 -20.724 -3.736 1.00 54.25 219 GLU A O 1
ATOM 1737 N N . GLN A 1 220 ? 25.480 -21.900 -5.616 1.00 51.78 220 GLN A N 1
ATOM 1738 C CA . GLN A 1 220 ? 26.883 -22.308 -5.739 1.00 51.78 220 GLN A CA 1
ATOM 1739 C C . GLN A 1 220 ? 27.805 -21.142 -6.099 1.00 51.78 220 GLN A C 1
ATOM 1741 O O . GLN A 1 220 ? 28.891 -21.050 -5.533 1.00 51.78 220 GLN A O 1
ATOM 1746 N N . SER A 1 221 ? 27.385 -20.239 -6.988 1.00 48.19 221 SER A N 1
ATOM 1747 C CA . SER A 1 221 ? 28.154 -19.035 -7.314 1.00 48.19 221 SER A CA 1
ATOM 1748 C C . SER A 1 221 ? 28.279 -18.098 -6.110 1.00 48.19 221 SER A C 1
ATOM 1750 O O . SER A 1 221 ? 29.392 -17.679 -5.800 1.00 48.19 221 SER A O 1
ATOM 1752 N N . ALA A 1 222 ? 27.191 -17.864 -5.370 1.00 49.34 222 ALA A N 1
ATOM 1753 C CA . ALA A 1 222 ? 27.217 -17.055 -4.150 1.00 49.34 222 ALA A CA 1
ATOM 1754 C C . ALA A 1 222 ? 28.121 -17.665 -3.062 1.00 49.34 222 ALA A C 1
ATOM 1756 O O . ALA A 1 222 ? 28.910 -16.956 -2.443 1.00 49.34 222 ALA A O 1
ATOM 1757 N N . ASN A 1 223 ? 28.080 -18.989 -2.872 1.00 48.81 223 ASN A N 1
ATOM 1758 C CA . ASN A 1 223 ? 28.979 -19.667 -1.933 1.00 48.81 223 ASN A CA 1
ATOM 1759 C C . ASN A 1 223 ? 30.442 -19.673 -2.404 1.00 48.81 223 ASN A C 1
ATOM 1761 O O . ASN A 1 223 ? 31.336 -19.591 -1.570 1.00 48.81 223 ASN A O 1
ATOM 1765 N N . SER A 1 224 ? 30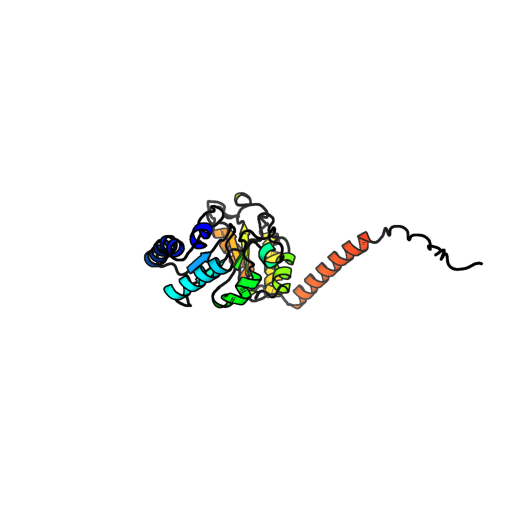.706 -19.721 -3.714 1.00 48.56 224 SER A N 1
ATOM 1766 C CA . SER A 1 224 ? 32.074 -19.652 -4.248 1.00 48.56 224 SER A CA 1
ATOM 1767 C C . SER A 1 224 ? 32.710 -18.265 -4.102 1.00 48.56 224 SER A C 1
ATOM 1769 O O . SER A 1 224 ? 33.915 -18.167 -3.884 1.00 48.56 224 SER A O 1
ATOM 1771 N N . GLU A 1 225 ? 31.911 -17.194 -4.155 1.00 48.38 225 GLU A N 1
ATOM 1772 C CA . GLU A 1 225 ? 32.383 -15.835 -3.865 1.00 48.38 225 GLU A CA 1
ATOM 1773 C C . GLU A 1 225 ? 32.702 -15.665 -2.372 1.00 48.38 225 GLU A C 1
ATOM 1775 O O . GLU A 1 225 ? 33.720 -15.059 -2.034 1.00 48.38 225 GLU A O 1
ATOM 1780 N N . ILE A 1 226 ? 31.909 -16.275 -1.483 1.00 47.78 226 ILE A N 1
ATOM 1781 C CA . ILE A 1 226 ? 32.184 -16.310 -0.037 1.00 47.78 226 ILE A CA 1
ATOM 1782 C C . ILE A 1 226 ? 33.470 -17.100 0.263 1.00 47.78 226 ILE A C 1
ATOM 1784 O O . ILE A 1 226 ? 34.299 -16.627 1.041 1.00 47.78 226 ILE A O 1
ATOM 1788 N N . ASP A 1 227 ? 33.688 -18.246 -0.393 1.00 44.75 227 ASP A N 1
ATOM 1789 C CA . ASP A 1 227 ? 34.906 -19.056 -0.218 1.00 44.75 227 ASP A CA 1
ATOM 1790 C C . ASP A 1 227 ? 36.162 -18.353 -0.765 1.00 44.75 227 ASP A C 1
ATOM 1792 O O . ASP A 1 227 ? 37.238 -18.447 -0.176 1.00 44.75 227 ASP A O 1
ATOM 1796 N N . SER A 1 228 ? 36.036 -17.563 -1.839 1.00 45.53 228 SER A N 1
ATOM 1797 C CA . SER A 1 228 ? 37.162 -16.793 -2.396 1.00 45.53 228 SER A CA 1
ATOM 1798 C C . SER A 1 228 ? 37.633 -15.637 -1.498 1.00 45.53 228 SER A C 1
ATOM 1800 O O . SER A 1 228 ? 38.751 -15.143 -1.647 1.00 45.53 228 SER A O 1
ATOM 1802 N N . HIS A 1 229 ? 36.808 -15.223 -0.530 1.00 46.09 229 HIS A N 1
ATOM 1803 C CA . HIS A 1 229 ? 37.160 -14.216 0.471 1.00 46.09 229 HIS A CA 1
ATOM 1804 C C . HIS A 1 229 ? 37.738 -14.807 1.768 1.00 46.09 229 HIS A C 1
ATOM 1806 O O . HIS A 1 229 ? 38.176 -14.042 2.630 1.00 46.09 229 HIS A O 1
ATOM 1812 N N . LEU A 1 230 ? 37.809 -16.137 1.895 1.00 44.44 230 LEU A N 1
ATOM 1813 C CA . LEU A 1 230 ? 38.416 -16.826 3.041 1.00 44.44 230 LEU A CA 1
ATOM 1814 C C . LEU A 1 230 ? 39.897 -17.195 2.834 1.00 44.44 230 LEU A C 1
ATOM 1816 O O . LEU A 1 230 ? 40.534 -17.680 3.763 1.00 44.44 230 LEU A O 1
ATOM 1820 N N . GLU A 1 231 ? 40.502 -16.894 1.678 1.00 44.91 231 GLU A N 1
ATOM 1821 C CA . GLU A 1 231 ? 41.925 -17.197 1.418 1.00 44.91 231 GLU A CA 1
ATOM 1822 C C . GLU A 1 231 ? 42.934 -16.310 2.183 1.00 44.91 231 GLU A C 1
ATOM 1824 O O . GLU A 1 231 ? 44.141 -16.510 2.066 1.00 44.91 231 GLU A O 1
ATOM 1829 N N . ASN A 1 232 ? 42.480 -15.361 3.010 1.00 50.56 232 ASN A N 1
ATOM 1830 C CA . ASN A 1 232 ? 43.348 -14.588 3.903 1.00 50.56 232 ASN A CA 1
ATOM 1831 C C . ASN A 1 232 ? 42.825 -14.624 5.345 1.00 50.56 232 ASN A C 1
ATOM 1833 O O . ASN A 1 232 ? 42.299 -13.635 5.859 1.00 50.56 232 ASN A O 1
ATOM 1837 N N . GLU A 1 233 ? 42.984 -15.770 6.008 1.00 47.88 233 GLU A N 1
ATOM 1838 C CA . GLU A 1 233 ? 42.820 -15.869 7.459 1.00 47.88 233 GLU A CA 1
ATOM 1839 C C . GLU A 1 233 ? 43.783 -14.902 8.171 1.00 47.88 233 GLU A C 1
ATOM 1841 O O . GLU A 1 233 ? 44.999 -14.906 7.952 1.00 47.88 233 GLU A O 1
ATOM 1846 N N . ALA A 1 234 ? 43.238 -14.058 9.051 1.00 53.59 234 ALA A N 1
ATOM 1847 C CA . ALA A 1 234 ? 44.036 -13.307 10.012 1.00 53.59 234 ALA A CA 1
ATOM 1848 C C . ALA A 1 234 ? 44.817 -14.296 10.904 1.00 53.59 234 ALA A C 1
ATOM 1850 O O . ALA A 1 234 ? 44.258 -15.321 11.299 1.00 53.59 234 ALA A O 1
ATOM 1851 N N . PRO A 1 235 ? 46.092 -14.024 11.244 1.00 58.69 235 PRO A N 1
ATOM 1852 C CA . PRO A 1 235 ? 46.915 -14.983 11.966 1.00 58.69 235 PRO A CA 1
ATOM 1853 C C . PRO A 1 235 ? 46.305 -15.325 13.329 1.00 58.69 235 PRO A C 1
ATOM 1855 O O . PRO A 1 235 ? 45.968 -14.439 14.118 1.00 58.69 235 PRO A O 1
ATOM 1858 N N . MET A 1 236 ? 46.208 -16.627 13.602 1.00 51.34 236 MET A N 1
ATOM 1859 C CA . MET A 1 236 ? 45.826 -17.176 14.901 1.00 51.34 236 MET A CA 1
ATOM 1860 C C . MET A 1 236 ? 46.703 -16.575 16.014 1.00 51.34 236 MET A C 1
ATOM 1862 O O . MET A 1 236 ? 47.933 -16.618 15.902 1.00 51.34 236 MET A O 1
ATOM 1866 N N . PRO A 1 237 ? 46.121 -16.037 17.101 1.00 57.69 237 PRO A N 1
ATOM 1867 C CA . PRO A 1 237 ? 46.898 -15.621 18.260 1.00 57.69 237 PRO A CA 1
ATOM 1868 C C . PRO A 1 237 ? 47.644 -16.818 18.858 1.00 57.69 237 PRO A C 1
ATOM 1870 O O . PRO A 1 237 ? 47.090 -17.914 18.966 1.00 57.69 237 PRO A O 1
ATOM 1873 N N . ASN A 1 238 ? 48.894 -16.604 19.273 1.00 63.78 238 ASN A N 1
ATOM 1874 C CA . ASN A 1 238 ? 49.667 -17.622 19.983 1.00 63.78 238 ASN A CA 1
ATOM 1875 C C . ASN A 1 238 ? 48.951 -18.060 21.271 1.00 63.78 238 ASN A C 1
ATOM 1877 O O . ASN A 1 238 ? 48.235 -17.275 21.897 1.00 63.78 238 ASN A O 1
ATOM 1881 N N . SER A 1 239 ? 49.186 -19.310 21.677 1.00 60.16 239 SER A N 1
ATOM 1882 C CA . SER A 1 239 ? 48.657 -19.890 22.913 1.00 60.16 239 SER A CA 1
ATOM 1883 C C . SER A 1 239 ? 48.925 -18.988 24.119 1.00 60.16 239 SER A C 1
ATOM 1885 O O . SER A 1 239 ? 50.071 -18.630 24.393 1.00 60.16 239 SER A O 1
ATOM 1887 N N . PHE A 1 240 ? 47.860 -18.642 24.836 1.00 55.47 240 PHE A N 1
ATOM 1888 C CA . PHE A 1 240 ? 47.907 -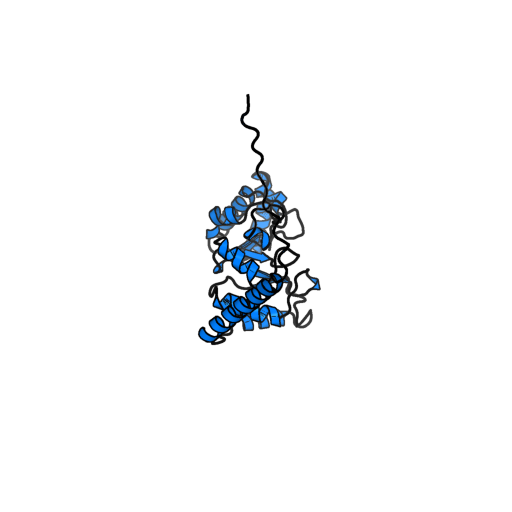17.850 26.058 1.00 55.47 240 PHE A CA 1
ATOM 1889 C C . PHE A 1 240 ? 48.243 -18.770 27.242 1.00 55.47 240 PHE A C 1
ATOM 1891 O O . PHE A 1 240 ? 47.496 -19.708 27.520 1.00 55.47 240 PHE A O 1
ATOM 1898 N N . GLU A 1 241 ? 49.359 -18.527 27.932 1.00 46.59 241 GLU A N 1
ATOM 1899 C CA . GLU A 1 241 ? 49.643 -19.182 29.213 1.00 46.59 241 GLU A CA 1
ATOM 1900 C C . GLU A 1 241 ? 48.799 -18.529 30.314 1.00 46.59 241 GLU A C 1
ATOM 1902 O O . GLU A 1 241 ? 48.885 -17.326 30.562 1.00 46.59 241 GLU A O 1
ATOM 1907 N N . TYR A 1 242 ? 4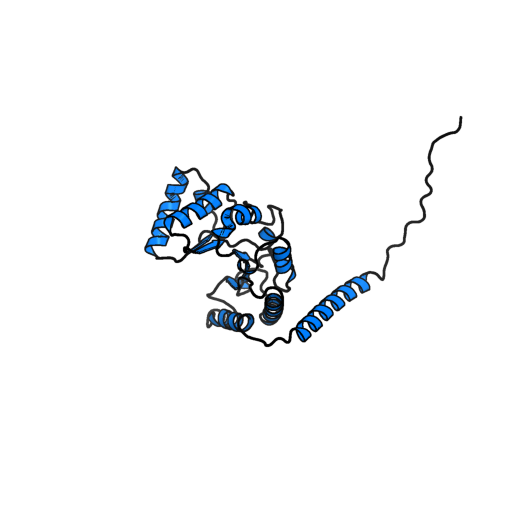7.962 -19.328 30.974 1.00 48.84 242 TYR A N 1
ATOM 1908 C CA . TYR A 1 242 ? 47.227 -18.908 32.162 1.00 48.84 242 TYR A CA 1
ATOM 1909 C C . TYR A 1 242 ? 48.171 -18.961 33.369 1.00 48.84 242 TYR A C 1
ATOM 1911 O O . TYR A 1 242 ? 48.516 -20.044 33.837 1.00 48.84 242 TYR A O 1
ATOM 1919 N N . ILE A 1 243 ? 48.571 -17.801 33.890 1.00 52.97 243 ILE A N 1
ATOM 1920 C CA . ILE A 1 243 ? 49.171 -17.709 35.225 1.00 52.97 243 ILE A CA 1
ATOM 1921 C C . ILE A 1 243 ? 48.012 -17.584 36.215 1.00 52.97 243 ILE A C 1
ATOM 1923 O O . ILE A 1 243 ? 47.347 -16.551 36.281 1.00 52.97 243 ILE A O 1
ATOM 1927 N N . SER A 1 244 ? 47.716 -18.664 36.937 1.00 51.91 244 SER A N 1
ATOM 1928 C CA . SER A 1 244 ? 46.799 -18.637 38.074 1.00 51.91 244 SER A CA 1
ATOM 1929 C C . SER A 1 244 ? 47.583 -18.336 39.350 1.00 51.91 244 SER A C 1
ATOM 1931 O O . SER A 1 244 ? 48.341 -19.188 39.809 1.00 51.91 244 SER A O 1
ATOM 1933 N N . ASP A 1 245 ? 47.375 -17.157 39.934 1.00 55.66 245 ASP A N 1
ATOM 1934 C CA . ASP A 1 245 ? 47.868 -16.819 41.274 1.00 55.66 245 ASP A CA 1
ATOM 1935 C C . ASP A 1 245 ? 47.032 -17.538 42.339 1.00 55.66 245 ASP A C 1
ATOM 1937 O O . ASP A 1 245 ? 46.136 -16.941 42.935 1.00 55.66 245 ASP A O 1
ATOM 1941 N N . ILE A 1 246 ? 47.299 -18.826 42.567 1.00 49.91 246 ILE A N 1
ATOM 1942 C CA . ILE A 1 246 ? 46.885 -19.520 43.790 1.00 49.91 246 ILE A CA 1
ATOM 1943 C C . ILE A 1 246 ? 48.019 -20.455 44.239 1.00 49.91 246 ILE A C 1
ATOM 1945 O O . ILE A 1 246 ? 48.332 -21.438 43.571 1.00 49.91 246 ILE A O 1
ATOM 1949 N N . ASP A 1 247 ? 48.549 -20.100 45.411 1.00 45.31 247 ASP A N 1
ATOM 1950 C CA . ASP A 1 247 ? 49.345 -20.864 46.378 1.00 45.31 247 ASP A CA 1
ATOM 1951 C C . ASP A 1 247 ? 50.870 -20.960 46.194 1.00 45.31 247 ASP A C 1
ATOM 1953 O O . ASP A 1 247 ? 51.382 -21.856 45.535 1.00 45.31 247 ASP A O 1
ATOM 1957 N N . GLU A 1 248 ? 51.594 -20.126 46.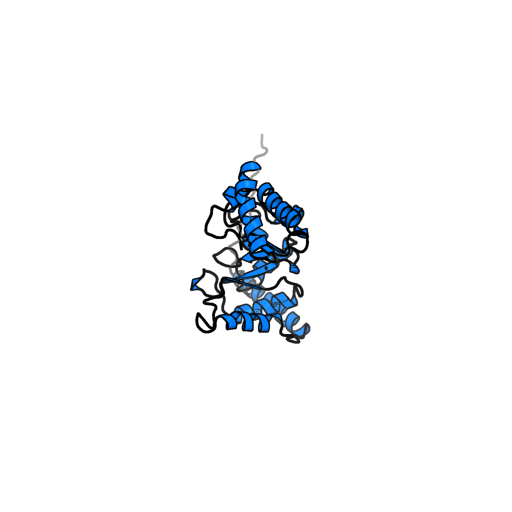956 1.00 44.12 248 GLU A N 1
ATOM 1958 C CA . GLU A 1 248 ? 52.576 -20.627 47.932 1.00 44.12 248 GLU A CA 1
ATOM 1959 C C . GLU A 1 248 ? 52.761 -19.645 49.118 1.00 44.12 248 GLU A C 1
ATOM 1961 O O . GLU A 1 248 ? 53.180 -18.504 48.938 1.00 44.12 248 GLU A O 1
ATOM 1966 N N . VAL A 1 249 ? 52.377 -20.149 50.304 1.00 45.53 249 VAL A N 1
ATOM 1967 C CA . VAL A 1 249 ? 52.903 -19.975 51.686 1.00 45.53 249 VAL A CA 1
ATOM 1968 C C . VAL A 1 249 ? 53.298 -18.582 52.195 1.00 45.53 249 VAL A C 1
ATOM 1970 O O . VAL A 1 249 ? 54.368 -18.061 51.814 1.00 45.53 249 VAL A O 1
#

Organism: NCBI:txid225359

Foldseek 3Di:
DPDPPNDDLQVQLQDDPVSNCVNVVVVLVVCVVVVALEDEAEQQAEHDPVSVVVSLVVCCVSVHLRRAYEYAWALQLLQDPDCVLTRHNDRPLVCCVVCVSSHQAYNYEQFQPSHAQLACVSVVSSVVSPDQQLRYAYEAEQDVVLGGRHDDLVSNLVRLLLCCLVRVNGNYYDYDPQCQGPPCGNNCSCVSVVSSCCSNVDPPVPPVVVVVVVVVVVVVVVVVVVVVVPPDDDDDDPDDDDDDPDDDD

Sequence (249 aa):
MLGGAAKGTFARLDQDEASFELYYKPLQDFVKEKNLDGLDLDVEEEMSLSGIIRLIDRLKADFGEDFLITLAPVATALIFDDPRCNLSGFSYEALEVMRGNKIAWYNTQFYCGWGDMSNTNNFDQIMAHGYPANKIVIGLVTNPKNGNGWISHDVLQEVLINLKARYPNFGGIMGWEYFNSLPGGCKTPWKWAANMTHYIRSDISIDSAQIFAMLRSSEQSANSEIDSHLENEAPMPNSFEYISDIDEV